Protein AF-X1JLS0-F1 (afdb_monomer_lite)

Foldseek 3Di:
DPPVVVVVVVVVVVVVVVVVVVVVVVVVVPPDDPPPPPPPPPDDPDPDPDPDPPDDDDDDPVVVVVVVVVLVVVLVVLVVQADPPQRAGAPDADPVVRDTDQKGFLQSLLVSLLSLLVVCVVPVPCVNVVSLVSSVVSNLVQADCPPVDLRHLFGQGMAGNVVRDGFQKGFLLSLLSLLSSLVSSCVVVVDCSSLVSLVRSLVSQLSQADPQLFGFGMWHDDPNDIDTHDDGDPVSLVSNLVSLVVNCVVPVDVSSVVSSVSSVVSVVVVVVVD

Organism: NCBI:txid412755

Structure (mmCIF, N/CA/C/O backbone):
data_AF-X1JLS0-F1
#
_entry.id   AF-X1JLS0-F1
#
loop_
_atom_site.group_PDB
_atom_site.id
_atom_site.type_symbol
_atom_site.label_atom_id
_atom_site.label_alt_id
_atom_site.label_comp_id
_atom_site.label_asym_id
_atom_site.label_entity_id
_atom_site.label_seq_id
_atom_site.pdbx_PDB_ins_code
_atom_site.Cartn_x
_atom_site.Cartn_y
_atom_site.Cartn_z
_atom_site.occupancy
_atom_site.B_iso_or_equiv
_atom_site.auth_seq_id
_atom_site.auth_comp_id
_atom_site.auth_asym_id
_atom_site.auth_atom_id
_atom_site.pdbx_PDB_model_num
ATOM 1 N N . MET A 1 1 ? 3.447 -39.532 52.640 1.00 50.69 1 MET A N 1
ATOM 2 C CA . MET A 1 1 ? 2.362 -38.525 52.596 1.00 50.69 1 MET A CA 1
ATOM 3 C C . MET A 1 1 ? 2.731 -37.293 51.747 1.00 50.69 1 MET A C 1
ATOM 5 O O . MET A 1 1 ? 1.836 -36.544 51.387 1.00 50.69 1 MET A O 1
ATOM 9 N N . ASP A 1 2 ? 3.995 -37.132 51.320 1.00 56.53 2 ASP A N 1
ATOM 10 C CA . ASP A 1 2 ? 4.503 -35.906 50.666 1.00 56.53 2 ASP A CA 1
ATOM 11 C C . ASP A 1 2 ? 4.310 -35.749 49.148 1.00 56.53 2 ASP A C 1
ATOM 13 O O . ASP A 1 2 ? 4.354 -34.632 48.635 1.00 56.53 2 ASP A O 1
ATOM 17 N N . ILE A 1 3 ? 4.086 -36.827 48.389 1.00 48.16 3 ILE A N 1
ATOM 18 C CA . ILE A 1 3 ? 4.036 -36.732 46.913 1.00 48.16 3 ILE A CA 1
ATOM 19 C C . ILE A 1 3 ? 2.707 -36.123 46.430 1.00 48.16 3 ILE A C 1
ATOM 21 O O . ILE A 1 3 ? 2.682 -35.358 45.467 1.00 48.16 3 ILE A O 1
ATOM 25 N N . LYS A 1 4 ? 1.597 -36.387 47.136 1.00 50.69 4 LYS A N 1
ATOM 26 C CA . LYS A 1 4 ? 0.284 -35.805 46.801 1.00 50.69 4 LYS A CA 1
ATOM 27 C C . LYS A 1 4 ? 0.220 -34.298 47.075 1.00 50.69 4 LYS A C 1
ATOM 29 O O . LYS A 1 4 ? -0.473 -33.588 46.355 1.00 50.69 4 LYS A O 1
ATOM 34 N N . ILE A 1 5 ? 0.977 -33.810 48.060 1.00 56.31 5 ILE A N 1
ATOM 35 C CA . ILE A 1 5 ? 1.004 -32.392 48.441 1.00 56.31 5 ILE A CA 1
ATOM 36 C C . ILE A 1 5 ? 1.822 -31.572 47.429 1.00 56.31 5 ILE A C 1
ATOM 38 O O . ILE A 1 5 ? 1.366 -30.517 46.998 1.00 56.31 5 ILE A O 1
ATOM 42 N N . LYS A 1 6 ? 2.970 -32.079 46.951 1.00 54.59 6 LYS A N 1
ATOM 43 C CA . LYS A 1 6 ? 3.767 -31.396 45.909 1.00 54.59 6 LYS A CA 1
ATOM 44 C C . LYS A 1 6 ? 3.011 -31.209 44.592 1.00 54.59 6 LYS A C 1
ATOM 46 O O . LYS A 1 6 ? 3.094 -30.140 43.993 1.00 54.59 6 LYS A O 1
ATOM 51 N N . ASN A 1 7 ? 2.235 -32.208 44.175 1.00 60.69 7 ASN A N 1
ATOM 52 C CA . ASN A 1 7 ? 1.416 -32.087 42.970 1.00 60.69 7 ASN A CA 1
ATOM 53 C C . ASN A 1 7 ? 0.277 -31.082 43.164 1.00 60.69 7 ASN A C 1
ATOM 55 O O . ASN A 1 7 ? -0.008 -30.318 42.250 1.00 60.69 7 ASN A O 1
ATOM 59 N N . LEU A 1 8 ? -0.321 -31.014 44.358 1.00 67.62 8 LEU A N 1
ATOM 60 C CA . LEU A 1 8 ? -1.354 -30.025 44.665 1.00 67.62 8 LEU A CA 1
ATOM 61 C C . LEU A 1 8 ? -0.823 -28.587 44.550 1.00 67.62 8 LEU A C 1
ATOM 63 O O . LEU A 1 8 ? -1.476 -27.754 43.930 1.00 67.62 8 LEU A O 1
ATOM 67 N N . TYR A 1 9 ? 0.385 -28.309 45.053 1.00 71.00 9 TYR A N 1
ATOM 68 C CA . TYR A 1 9 ? 1.022 -26.997 44.878 1.00 71.00 9 TYR A CA 1
ATOM 69 C C . TYR A 1 9 ? 1.333 -26.681 43.414 1.00 71.00 9 TYR A C 1
ATOM 71 O O . TYR A 1 9 ? 1.136 -25.546 42.992 1.00 71.00 9 TYR A O 1
ATOM 79 N N . LEU A 1 10 ? 1.761 -27.672 42.625 1.00 70.19 10 LEU A N 1
ATOM 80 C CA . LEU A 1 10 ? 2.006 -27.484 41.194 1.00 70.19 10 LEU A CA 1
ATOM 81 C C . LEU A 1 10 ? 0.710 -27.161 40.435 1.00 70.19 10 LEU A C 1
ATOM 83 O O . LEU A 1 10 ? 0.708 -26.250 39.613 1.00 70.19 10 LEU A O 1
ATOM 87 N N . TYR A 1 11 ? -0.396 -27.846 40.743 1.00 71.62 11 TYR A N 1
ATOM 88 C CA . TYR A 1 11 ? -1.702 -27.571 40.135 1.00 71.62 11 TYR A CA 1
ATOM 89 C C . TYR A 1 11 ? -2.277 -26.220 40.565 1.00 71.62 11 TYR A C 1
ATOM 91 O O . TYR A 1 11 ? -2.822 -25.508 39.727 1.00 71.62 11 TYR A O 1
ATOM 99 N N . ILE A 1 12 ? -2.111 -25.830 41.833 1.00 77.00 12 ILE A N 1
ATOM 100 C CA . ILE A 1 12 ? -2.507 -24.499 42.316 1.00 77.00 12 ILE A CA 1
ATOM 101 C C . ILE A 1 12 ? -1.674 -23.416 41.622 1.00 77.00 12 ILE A C 1
ATOM 103 O O . ILE A 1 12 ? -2.226 -22.415 41.176 1.00 77.00 12 ILE A O 1
ATOM 107 N N . PHE A 1 13 ? -0.365 -23.626 41.466 1.00 76.69 13 PHE A N 1
ATOM 108 C CA . PHE A 1 13 ? 0.509 -22.678 40.780 1.00 76.69 13 PHE A CA 1
ATOM 109 C C . PHE A 1 13 ? 0.164 -22.556 39.288 1.00 76.69 13 PHE A C 1
ATOM 111 O O . PHE A 1 13 ? 0.076 -21.444 38.777 1.00 76.69 13 PHE A O 1
ATOM 118 N N . LEU A 1 14 ? -0.114 -23.671 38.600 1.00 70.38 14 LEU A N 1
ATOM 119 C CA . LEU A 1 14 ? -0.560 -23.655 37.203 1.00 70.38 14 LEU A CA 1
ATOM 120 C C . LEU A 1 14 ? -1.926 -22.976 37.045 1.00 70.38 14 LEU A C 1
ATOM 122 O O . LEU A 1 14 ? -2.108 -22.189 36.122 1.00 70.38 14 LEU A O 1
ATOM 126 N N . ALA A 1 15 ? -2.870 -23.236 37.952 1.00 71.75 15 ALA A N 1
ATOM 127 C CA . ALA A 1 15 ? -4.188 -22.608 37.931 1.00 71.75 15 ALA A CA 1
ATOM 128 C C . ALA A 1 15 ? -4.094 -21.092 38.159 1.00 71.75 15 ALA A C 1
ATOM 130 O O . ALA A 1 15 ? -4.721 -20.326 37.432 1.00 71.75 15 ALA A O 1
ATOM 131 N N . LEU A 1 16 ? -3.259 -20.645 39.101 1.00 75.94 16 LEU A N 1
ATOM 132 C CA . LEU A 1 16 ? -2.999 -19.222 39.329 1.00 75.94 16 LEU A CA 1
ATOM 133 C C . LEU A 1 16 ? -2.292 -18.568 38.135 1.00 75.94 16 LEU A C 1
ATOM 135 O O . LEU A 1 16 ? -2.615 -17.434 37.794 1.00 75.94 16 LEU A O 1
ATOM 139 N N . PHE A 1 17 ? -1.386 -19.282 37.460 1.00 74.06 17 PHE A N 1
ATOM 140 C CA . PHE A 1 17 ? -0.718 -18.786 36.257 1.00 74.06 17 PHE A CA 1
ATOM 141 C C . PHE A 1 17 ? -1.689 -18.648 35.078 1.00 74.06 17 PHE A C 1
ATOM 143 O O . PHE A 1 17 ? -1.657 -17.645 34.374 1.00 74.06 17 PHE A O 1
ATOM 150 N N . VAL A 1 18 ? -2.605 -19.606 34.894 1.00 70.06 18 VAL A N 1
ATOM 151 C CA . VAL A 1 18 ? -3.659 -19.538 33.868 1.00 70.06 18 VAL A CA 1
ATOM 152 C C . VAL A 1 18 ? -4.656 -18.421 34.177 1.00 70.06 18 VAL A C 1
ATOM 154 O O . VAL A 1 18 ? -5.024 -17.682 33.272 1.00 70.06 18 VAL A O 1
ATOM 157 N N . ILE A 1 19 ? -5.042 -18.227 35.441 1.00 73.12 19 ILE A N 1
ATOM 158 C CA . ILE A 1 19 ? -5.913 -17.115 35.851 1.00 73.12 19 ILE A CA 1
ATOM 159 C C . ILE A 1 19 ? -5.212 -15.772 35.626 1.00 73.12 19 ILE A C 1
ATOM 161 O O . ILE A 1 19 ? -5.820 -14.873 35.058 1.00 73.12 19 ILE A O 1
ATOM 165 N N . ALA A 1 20 ? -3.933 -15.636 35.988 1.00 68.38 20 ALA A N 1
ATOM 166 C CA . ALA A 1 20 ? -3.156 -14.426 35.721 1.00 68.38 20 ALA A CA 1
ATOM 167 C C . ALA A 1 20 ? -2.998 -14.166 34.212 1.00 68.38 20 ALA A C 1
ATOM 169 O O . ALA A 1 20 ? -3.133 -13.030 33.770 1.00 68.38 20 ALA A O 1
ATOM 170 N N . PHE A 1 21 ? -2.783 -15.209 33.408 1.00 67.31 21 PHE A N 1
ATOM 171 C CA . PHE A 1 21 ? -2.673 -15.105 31.952 1.00 67.31 21 PHE A CA 1
ATOM 172 C C . PHE A 1 21 ? -4.011 -14.739 31.290 1.00 67.31 21 PHE A C 1
ATOM 174 O O . PHE A 1 21 ? -4.036 -13.916 30.379 1.00 67.31 21 PHE A O 1
ATOM 181 N N . LEU A 1 22 ? -5.132 -15.274 31.785 1.00 58.88 22 LEU A N 1
ATOM 182 C CA . LEU A 1 22 ? -6.481 -14.903 31.349 1.00 58.88 22 LEU A CA 1
ATOM 183 C C . LEU A 1 22 ? -6.876 -13.496 31.815 1.00 58.88 22 LEU A C 1
ATOM 185 O O . LEU A 1 22 ? -7.553 -12.794 31.073 1.00 58.88 22 LEU A O 1
ATOM 189 N N . PHE A 1 23 ? -6.414 -13.047 32.986 1.00 61.56 23 PHE A N 1
ATOM 190 C CA . PHE A 1 23 ? -6.554 -11.654 33.417 1.00 61.56 23 PHE A CA 1
ATOM 191 C C . PHE A 1 23 ? -5.715 -10.712 32.556 1.00 61.56 23 PHE A C 1
ATOM 193 O O . PHE A 1 23 ? -6.203 -9.648 32.214 1.00 61.56 23 PHE A O 1
ATOM 200 N N . ILE A 1 24 ? -4.499 -11.093 32.150 1.00 56.62 24 ILE A N 1
ATOM 201 C CA . ILE A 1 24 ? -3.667 -10.292 31.240 1.00 56.62 24 ILE A CA 1
ATOM 202 C C . ILE A 1 24 ? -4.288 -10.249 29.837 1.00 56.62 24 ILE A C 1
ATOM 204 O O . ILE A 1 24 ? -4.381 -9.173 29.265 1.00 56.62 24 ILE A O 1
ATOM 208 N N . LEU A 1 25 ? -4.782 -11.369 29.301 1.00 48.09 25 LEU A N 1
ATOM 209 C CA . LEU A 1 25 ? -5.498 -11.397 28.016 1.00 48.09 25 LEU A CA 1
ATOM 210 C C . LEU A 1 25 ? -6.822 -10.624 28.070 1.00 48.09 25 LEU A C 1
ATOM 212 O O . LEU A 1 25 ? -7.145 -9.894 27.138 1.00 48.09 25 LEU A O 1
ATOM 216 N N . GLY A 1 26 ? -7.563 -10.740 29.172 1.00 49.94 26 GLY A N 1
ATOM 217 C CA . GLY A 1 26 ? -8.772 -9.961 29.425 1.00 49.94 26 GLY A CA 1
ATOM 218 C C . GLY A 1 26 ? -8.475 -8.469 29.561 1.00 49.94 26 GLY A C 1
ATOM 219 O O . GLY A 1 26 ? -9.189 -7.666 28.980 1.00 49.94 26 GLY A O 1
ATOM 220 N N . TRP A 1 27 ? -7.392 -8.094 30.248 1.00 45.38 27 TRP A N 1
ATOM 221 C CA . TRP A 1 27 ? -6.958 -6.705 30.432 1.00 45.38 27 TRP A CA 1
ATOM 222 C C . TRP A 1 27 ? -6.413 -6.092 29.141 1.00 45.38 27 TRP A C 1
ATOM 224 O O . TRP A 1 27 ? -6.709 -4.938 28.858 1.00 45.38 27 TRP A O 1
ATOM 234 N N . VAL A 1 28 ? -5.670 -6.851 28.329 1.00 49.62 28 VAL A N 1
ATOM 235 C CA . VAL A 1 28 ? -5.181 -6.409 27.011 1.00 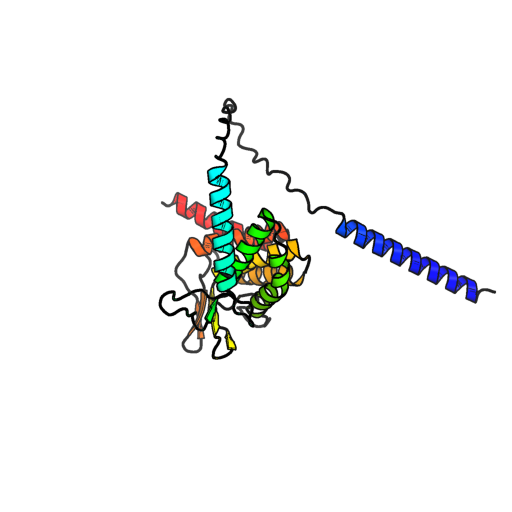49.62 28 VAL A CA 1
ATOM 236 C C . VAL A 1 28 ? -6.342 -6.233 26.025 1.00 49.62 28 VAL A C 1
ATOM 238 O O . VAL A 1 28 ? -6.325 -5.276 25.261 1.00 49.62 28 VAL A O 1
ATOM 241 N N . ASN A 1 29 ? -7.384 -7.069 26.099 1.00 48.56 29 ASN A N 1
ATOM 242 C CA . ASN A 1 29 ? -8.591 -6.924 25.273 1.00 48.56 29 ASN A CA 1
ATOM 243 C C . ASN A 1 29 ? -9.597 -5.874 25.794 1.00 48.56 29 ASN A C 1
ATOM 245 O O . ASN A 1 29 ? -10.485 -5.483 25.044 1.00 48.56 29 ASN A O 1
ATOM 249 N N . TYR A 1 30 ? -9.474 -5.412 27.047 1.00 42.66 30 TYR A N 1
ATOM 250 C CA . TYR A 1 30 ? -10.329 -4.371 27.649 1.00 42.66 30 TYR A CA 1
ATOM 251 C C . TYR A 1 30 ? -9.661 -3.001 27.781 1.00 42.66 30 TYR A C 1
ATOM 253 O O . TYR A 1 30 ? -10.293 -2.078 28.295 1.00 42.66 30 TYR A O 1
ATOM 261 N N . GLN A 1 31 ? -8.413 -2.829 27.338 1.00 36.78 31 GLN A N 1
ATOM 262 C CA . GLN A 1 31 ? -7.913 -1.482 27.085 1.00 36.78 31 GLN A CA 1
ATOM 263 C C . GLN A 1 31 ? -8.602 -0.992 25.807 1.00 36.78 31 GLN A C 1
ATOM 265 O O . GLN A 1 31 ? -8.253 -1.485 24.731 1.00 36.78 31 GLN A O 1
ATOM 270 N N . PRO A 1 32 ? -9.560 -0.044 25.862 1.00 40.47 32 PRO A N 1
ATOM 271 C CA . PRO A 1 32 ? -9.848 0.723 24.667 1.00 40.47 32 PRO A CA 1
ATOM 272 C C . PRO A 1 32 ? -8.505 1.276 24.192 1.00 40.47 32 PRO A C 1
ATOM 274 O O . PRO A 1 32 ? -7.739 1.837 24.983 1.00 40.47 32 PRO A O 1
ATOM 277 N N . TRP A 1 33 ? -8.197 1.059 22.914 1.00 44.53 33 TRP A N 1
ATOM 278 C CA . TRP A 1 33 ? -7.150 1.800 22.217 1.00 44.53 33 TRP A CA 1
ATOM 279 C C . TRP A 1 33 ? -7.220 3.255 22.686 1.00 44.53 33 TRP A C 1
ATOM 281 O O . TRP A 1 33 ? -8.351 3.734 22.813 1.00 44.53 33 TRP A O 1
ATOM 291 N N . PRO A 1 34 ? -6.099 3.938 23.001 1.00 36.62 34 PRO A N 1
ATOM 292 C CA . PRO A 1 34 ? -6.166 5.279 23.564 1.00 36.62 34 PRO A CA 1
ATOM 293 C C . PRO A 1 34 ? -7.127 6.096 22.713 1.00 36.62 34 PRO A C 1
ATOM 295 O O . PRO A 1 34 ? -6.878 6.297 21.520 1.00 36.62 34 PRO A O 1
ATOM 298 N N . ALA A 1 35 ? -8.264 6.468 23.313 1.00 38.53 35 ALA A N 1
ATOM 299 C CA . ALA A 1 35 ? -9.173 7.417 22.711 1.00 38.53 35 ALA A CA 1
ATOM 300 C C . ALA A 1 35 ? -8.286 8.592 22.333 1.00 38.53 35 ALA A C 1
ATOM 302 O O . ALA A 1 35 ? -7.520 9.069 23.175 1.00 38.53 35 ALA A O 1
ATOM 303 N N . PHE A 1 36 ? -8.281 8.943 21.048 1.00 40.66 36 PHE A N 1
ATOM 304 C CA . PHE A 1 36 ? -7.488 10.051 20.554 1.00 40.66 36 PHE A CA 1
ATOM 305 C C . PHE A 1 36 ? -7.775 11.236 21.471 1.00 40.66 36 PHE A C 1
ATOM 307 O O . PHE A 1 36 ? -8.896 11.746 21.462 1.00 40.66 36 PHE A O 1
ATOM 314 N N . GLU A 1 37 ? -6.803 11.650 22.290 1.00 34.94 37 GLU A N 1
ATOM 315 C CA . GLU A 1 37 ? -6.914 12.980 22.860 1.00 34.94 37 GLU A CA 1
ATOM 316 C C . GLU A 1 37 ? -6.988 13.906 21.648 1.00 34.94 37 GLU A C 1
ATOM 318 O O . GLU A 1 37 ? -6.130 13.799 20.756 1.00 34.94 37 GLU A O 1
ATOM 323 N N . PRO A 1 38 ? -8.042 14.731 21.527 1.00 33.12 38 PRO A N 1
ATOM 324 C CA . PRO A 1 38 ? -8.092 15.700 20.456 1.00 33.12 38 PRO A CA 1
ATOM 325 C C . PRO A 1 38 ? -6.794 16.490 20.546 1.00 33.12 38 PRO A C 1
ATOM 327 O O . PRO A 1 38 ? -6.462 17.033 21.598 1.00 33.12 38 PRO A O 1
ATOM 330 N N . PHE A 1 39 ? -6.023 16.483 19.460 1.00 35.44 39 PHE A N 1
ATOM 331 C CA . PHE A 1 39 ? -4.824 17.292 19.359 1.00 35.44 39 PHE A CA 1
ATOM 332 C C . PHE A 1 39 ? -5.253 18.745 19.554 1.00 35.44 39 PHE A C 1
ATOM 334 O O . PHE A 1 39 ? -5.773 19.382 18.637 1.00 35.44 39 PHE A O 1
ATOM 341 N N . THR A 1 40 ? -5.067 19.266 20.762 1.00 32.50 40 THR A N 1
ATOM 342 C CA . THR A 1 40 ? -5.090 20.694 21.006 1.00 32.50 40 THR A CA 1
ATOM 343 C C . THR A 1 40 ? -3.796 21.206 20.407 1.00 32.50 40 THR A C 1
ATOM 345 O O . THR A 1 40 ? -2.729 21.188 21.018 1.00 32.50 40 THR A O 1
ATOM 348 N N . ALA A 1 41 ? -3.871 21.617 19.142 1.00 31.53 41 ALA A N 1
ATOM 349 C CA . ALA A 1 41 ? -2.868 22.512 18.611 1.00 31.53 41 ALA A CA 1
ATOM 350 C C . ALA A 1 41 ? -2.780 23.670 19.610 1.00 31.53 41 ALA A C 1
ATOM 352 O O . ALA A 1 41 ? -3.757 24.401 19.781 1.00 31.53 41 ALA A O 1
ATOM 353 N N . SER A 1 42 ? -1.647 23.828 20.298 1.00 35.31 42 SER A N 1
ATOM 354 C CA . SER A 1 42 ? -1.350 25.090 20.962 1.00 35.31 42 SER A CA 1
ATOM 355 C C . SER A 1 42 ? -1.099 26.094 19.842 1.00 35.31 42 SER A C 1
ATOM 357 O O . SER A 1 42 ? 0.038 26.341 19.434 1.00 35.31 42 SER A O 1
ATOM 359 N N . LEU A 1 43 ? -2.190 26.585 19.254 1.00 39.00 43 LEU A N 1
ATOM 360 C CA . LEU A 1 43 ? -2.169 27.778 18.442 1.00 39.00 43 LEU A CA 1
ATOM 361 C C . LEU A 1 43 ? -1.522 28.846 19.312 1.00 39.00 43 LEU A C 1
ATOM 363 O O . LEU A 1 43 ? -1.887 29.033 20.473 1.00 39.00 43 LEU A O 1
ATOM 367 N N . ILE A 1 44 ? -0.496 29.464 18.739 1.00 39.16 44 ILE A N 1
ATOM 368 C CA . ILE A 1 44 ? 0.126 30.689 19.216 1.00 39.16 44 ILE A CA 1
ATOM 369 C C . ILE A 1 44 ? -0.980 31.554 19.820 1.00 39.16 44 ILE A C 1
ATOM 371 O O . ILE A 1 44 ? -1.970 31.831 19.143 1.00 39.16 44 ILE A O 1
ATOM 375 N N . THR A 1 45 ? -0.837 31.920 21.094 1.00 40.62 45 THR A N 1
ATOM 376 C CA . THR A 1 45 ? -1.737 32.844 21.786 1.00 40.62 45 THR A CA 1
ATOM 377 C C . THR A 1 45 ? -1.613 34.208 21.115 1.00 40.62 45 THR A C 1
ATOM 379 O O . THR A 1 45 ? -0.836 35.061 21.538 1.00 40.62 45 THR A O 1
ATOM 382 N N . ALA A 1 46 ? -2.310 34.377 19.999 1.00 43.03 46 ALA A N 1
ATOM 383 C CA . ALA A 1 46 ? -2.661 35.675 19.481 1.00 43.03 46 ALA A CA 1
ATOM 384 C C . ALA A 1 46 ? -3.889 36.108 20.277 1.00 43.03 46 ALA A C 1
ATOM 386 O O . ALA A 1 46 ? -4.946 35.486 20.164 1.00 43.03 46 ALA A O 1
ATOM 387 N N . ASP A 1 47 ? -3.717 37.138 21.104 1.00 49.72 47 ASP A N 1
ATOM 388 C CA . ASP A 1 47 ? -4.815 37.909 21.677 1.00 49.72 47 ASP A CA 1
ATOM 389 C C . ASP A 1 47 ? -5.735 38.361 20.534 1.00 49.72 47 ASP A C 1
ATOM 391 O O . ASP A 1 47 ? -5.487 39.352 19.850 1.00 49.72 47 ASP A O 1
ATOM 395 N N . SER A 1 48 ? -6.774 37.581 20.272 1.00 52.38 48 SER A N 1
ATOM 396 C CA . SER A 1 48 ? -7.867 37.929 19.380 1.00 52.38 48 SER A CA 1
ATOM 397 C C . SER A 1 48 ? -9.101 37.210 19.896 1.00 52.38 48 SER A C 1
ATOM 399 O O . SER A 1 48 ? -9.038 36.032 20.255 1.00 52.38 48 SER A O 1
ATOM 401 N N . GLU A 1 49 ? -10.189 37.964 20.029 1.00 54.69 49 GLU A N 1
ATOM 402 C CA . GLU A 1 49 ? -11.507 37.472 20.417 1.00 54.69 49 GLU A CA 1
ATOM 403 C C . GLU A 1 49 ? -11.795 36.154 19.695 1.00 54.69 49 GLU A C 1
ATOM 405 O O . GLU A 1 49 ? -11.600 36.051 18.482 1.00 54.69 49 GLU A O 1
ATOM 410 N N . SER A 1 50 ? -12.204 35.126 20.445 1.00 51.22 50 SER A N 1
ATOM 411 C CA . SER A 1 50 ? -12.593 33.847 19.853 1.00 51.22 50 SER A CA 1
ATOM 412 C C . SER A 1 50 ? -13.681 34.126 18.815 1.00 51.22 50 SER A C 1
ATOM 414 O O . SER A 1 50 ? -14.731 34.641 19.204 1.00 51.22 50 SER A O 1
ATOM 416 N N . PRO A 1 51 ? -13.451 33.859 17.516 1.00 57.41 51 PRO A N 1
ATOM 417 C CA . PRO A 1 51 ? -14.463 34.132 16.511 1.00 57.41 51 PRO A CA 1
ATOM 418 C C . PRO A 1 51 ? -15.713 33.320 16.857 1.00 57.41 51 PRO A C 1
ATOM 420 O O . PRO A 1 51 ? -15.600 32.131 17.170 1.00 57.41 51 PRO A O 1
ATOM 423 N N . GLU A 1 52 ? -16.887 33.960 16.828 1.00 58.94 52 GLU A N 1
ATOM 424 C CA . GLU A 1 52 ? -18.169 33.255 16.885 1.00 58.94 52 GLU A CA 1
ATOM 425 C C . GLU A 1 52 ? -18.121 32.125 15.858 1.00 58.94 52 GLU A C 1
ATOM 427 O O . GLU A 1 52 ? -17.937 32.366 14.663 1.00 58.94 52 GLU A O 1
ATOM 432 N N . ILE A 1 53 ? -18.217 30.881 16.332 1.00 62.84 53 ILE A N 1
ATOM 433 C CA . ILE A 1 53 ? -18.315 29.727 15.448 1.00 62.84 53 ILE A CA 1
ATOM 434 C C . ILE A 1 53 ? -19.679 29.867 14.768 1.00 62.84 53 ILE A C 1
ATOM 436 O O . ILE A 1 53 ? -20.688 29.795 15.473 1.00 62.84 53 ILE A O 1
ATOM 440 N N . PRO A 1 54 ? -19.742 30.113 13.447 1.00 66.50 54 PRO A N 1
ATOM 441 C CA . PRO A 1 54 ? -21.024 30.229 12.772 1.00 66.50 54 PRO A CA 1
ATOM 442 C C . PRO A 1 54 ? -21.813 28.937 12.990 1.00 66.50 54 PRO A C 1
ATOM 444 O O . PRO A 1 54 ? -21.234 27.848 12.934 1.00 66.50 54 PRO A O 1
ATOM 447 N N . GLU A 1 55 ? -23.118 29.059 13.257 1.00 69.50 55 GLU A N 1
ATOM 448 C CA . GLU A 1 55 ? -24.004 27.900 13.372 1.00 69.50 55 GLU A CA 1
ATOM 449 C C . GLU A 1 55 ? -23.788 26.987 12.161 1.00 69.50 55 GLU A C 1
ATOM 451 O O . GLU A 1 55 ? -23.871 27.424 11.009 1.00 69.50 55 GLU A O 1
ATOM 456 N N . THR A 1 56 ? -23.449 25.721 12.420 1.00 68.06 56 THR A N 1
ATOM 457 C CA . THR A 1 56 ? -23.267 24.734 11.356 1.00 68.06 56 THR A CA 1
ATOM 458 C C . THR A 1 56 ? -24.581 24.630 10.588 1.00 68.06 56 THR A C 1
ATOM 460 O O . THR A 1 56 ? -25.589 24.282 11.206 1.00 68.06 56 THR A O 1
ATOM 463 N N . PRO A 1 57 ? -24.609 24.922 9.277 1.00 70.19 57 PRO A N 1
ATOM 464 C CA . PRO A 1 57 ? -25.847 24.848 8.519 1.00 70.19 57 PRO A CA 1
ATOM 465 C C . PRO A 1 57 ? -26.408 23.424 8.589 1.00 70.19 57 PRO A C 1
ATOM 467 O O . PRO A 1 57 ? -25.679 22.456 8.354 1.00 70.19 57 PRO A O 1
ATOM 470 N N . GLU A 1 58 ? -27.697 23.292 8.918 1.00 73.88 58 GLU A N 1
ATOM 471 C CA . GLU A 1 58 ? -28.371 21.994 8.900 1.00 73.88 58 GLU A CA 1
ATOM 472 C C . GLU A 1 58 ? -28.336 21.420 7.480 1.00 73.88 58 GLU A C 1
ATOM 474 O O . GLU A 1 58 ? -28.781 22.043 6.513 1.00 73.88 58 GLU A O 1
ATOM 479 N N . VAL A 1 59 ? -27.785 20.213 7.351 1.00 74.00 59 VAL A N 1
ATOM 480 C CA . VAL A 1 59 ? -27.774 19.475 6.089 1.00 74.00 59 VAL A CA 1
ATOM 481 C C . VAL A 1 59 ? -29.188 18.937 5.840 1.00 74.00 59 VAL A C 1
ATOM 483 O O . VAL A 1 59 ? -29.673 18.166 6.675 1.00 74.00 59 VAL A O 1
ATOM 486 N N . PRO A 1 60 ? -29.849 19.290 4.718 1.00 80.94 60 PRO A N 1
ATOM 487 C CA . PRO A 1 60 ? -31.197 18.813 4.419 1.00 80.94 60 PRO A CA 1
ATOM 488 C C . PRO A 1 60 ? -31.276 17.284 4.419 1.00 80.94 60 PRO A C 1
ATOM 490 O O . PRO A 1 60 ? -30.378 16.623 3.902 1.00 80.94 60 PRO A O 1
ATOM 493 N N . GLU A 1 61 ? -32.368 16.713 4.930 1.00 79.50 61 GLU A N 1
ATOM 494 C CA . GLU A 1 61 ? -32.535 15.251 4.988 1.00 79.50 61 GLU A CA 1
ATOM 495 C C . GLU A 1 61 ? -32.452 14.601 3.596 1.00 79.50 61 GLU A C 1
ATOM 497 O O . GLU A 1 61 ? -31.773 13.598 3.411 1.00 79.50 61 GLU A O 1
ATOM 502 N N . THR A 1 62 ? -32.996 15.268 2.575 1.00 81.50 62 THR A N 1
ATOM 503 C CA . THR A 1 62 ? -32.899 14.844 1.168 1.00 81.50 62 THR A CA 1
ATOM 504 C C . THR A 1 62 ? -31.460 14.731 0.660 1.00 81.50 62 THR A C 1
ATOM 506 O O . THR A 1 62 ? -31.179 13.950 -0.247 1.00 81.50 62 THR A O 1
ATOM 509 N N . PHE A 1 63 ? -30.532 15.508 1.224 1.00 87.00 63 PHE A N 1
ATOM 510 C CA . PHE A 1 63 ? -29.115 15.402 0.899 1.00 87.00 63 PHE A CA 1
ATOM 511 C C . PHE A 1 63 ? -28.482 14.176 1.562 1.00 87.00 63 PHE A C 1
ATOM 513 O O . PHE A 1 63 ? -27.627 13.541 0.950 1.00 87.00 63 PHE A O 1
ATOM 520 N N . LYS A 1 64 ? -28.912 13.806 2.775 1.00 84.44 64 LYS A N 1
ATOM 521 C CA . LYS A 1 64 ? -28.435 12.592 3.454 1.00 84.44 64 LYS A CA 1
ATOM 522 C C . LYS A 1 64 ? -28.878 11.334 2.714 1.00 84.44 64 LYS A C 1
ATOM 524 O O . LYS A 1 64 ? -28.030 10.485 2.448 1.00 84.44 64 LYS A O 1
ATOM 529 N N . ASP A 1 65 ? -30.142 11.276 2.294 1.00 89.06 65 ASP A N 1
ATOM 530 C CA . ASP A 1 65 ? -30.675 10.169 1.487 1.00 89.06 65 ASP A CA 1
ATOM 531 C C . ASP A 1 65 ? -29.873 9.993 0.190 1.00 89.06 65 ASP A C 1
ATOM 533 O O . ASP A 1 65 ? -29.450 8.890 -0.156 1.00 89.06 65 ASP A O 1
ATOM 537 N N . LEU A 1 66 ? -29.589 11.102 -0.504 1.00 91.69 66 LEU A N 1
ATOM 538 C CA . LEU A 1 66 ? -28.784 11.083 -1.723 1.00 91.69 66 LEU A CA 1
ATOM 539 C C . LEU A 1 66 ? -27.353 10.593 -1.459 1.00 91.69 66 LEU A C 1
ATOM 541 O O . LEU A 1 66 ? -26.811 9.827 -2.254 1.00 91.69 66 LEU A O 1
ATOM 545 N N . VAL A 1 67 ? -26.725 11.035 -0.366 1.00 89.38 67 VAL A N 1
ATOM 546 C CA . VAL A 1 67 ? -25.377 10.587 0.016 1.00 89.38 67 VAL A CA 1
ATOM 547 C C . VAL A 1 67 ? -25.369 9.085 0.286 1.00 89.38 67 VAL A C 1
ATOM 549 O O . VAL A 1 67 ? -24.497 8.393 -0.239 1.00 89.38 67 VAL A O 1
ATOM 552 N N . GLN A 1 68 ? -26.350 8.573 1.029 1.00 90.38 68 GLN A N 1
ATOM 553 C CA . GLN A 1 68 ? -26.474 7.144 1.302 1.00 90.38 68 GLN A CA 1
ATOM 554 C C . GLN A 1 68 ? -26.673 6.344 0.007 1.00 90.38 68 GLN A C 1
ATOM 556 O O . GLN A 1 68 ? -25.955 5.375 -0.229 1.00 90.38 68 GLN A O 1
ATOM 561 N N . GLU A 1 69 ? -27.555 6.799 -0.887 1.00 93.69 69 GLU A N 1
ATOM 562 C CA . GLU A 1 69 ? -27.754 6.186 -2.205 1.00 93.69 69 GLU A CA 1
ATOM 563 C C . GLU A 1 69 ? -26.441 6.124 -3.008 1.00 93.69 69 GLU A C 1
ATOM 565 O O . GLU A 1 69 ? -26.146 5.119 -3.659 1.00 93.69 69 GLU A O 1
ATOM 570 N N . LYS A 1 70 ? -25.618 7.183 -2.959 1.00 94.62 70 LYS A N 1
ATOM 571 C CA . LYS A 1 70 ? -24.330 7.214 -3.671 1.00 94.62 70 LYS A CA 1
ATOM 572 C C . LYS A 1 70 ? -23.272 6.323 -3.035 1.00 94.62 70 LYS A C 1
ATOM 574 O O . LYS A 1 70 ? -22.460 5.763 -3.774 1.00 94.62 70 LYS A O 1
ATOM 579 N N . ILE A 1 71 ? -23.284 6.166 -1.714 1.00 93.62 71 ILE A N 1
ATOM 580 C CA . ILE A 1 71 ? -22.419 5.207 -1.021 1.00 93.62 71 ILE A CA 1
ATOM 581 C C . ILE A 1 71 ? -22.785 3.785 -1.445 1.00 93.62 71 ILE A C 1
ATOM 583 O O . ILE A 1 71 ? -21.890 3.046 -1.848 1.00 93.62 71 ILE A O 1
ATOM 587 N N . GLU A 1 72 ? -24.071 3.432 -1.463 1.00 94.94 72 GLU A N 1
ATOM 588 C CA . GLU A 1 72 ? -24.527 2.097 -1.872 1.00 94.94 72 GLU A CA 1
ATOM 589 C C . GLU A 1 72 ? -24.192 1.790 -3.338 1.00 94.94 72 GLU A C 1
ATOM 591 O O . GLU A 1 72 ? -23.551 0.782 -3.630 1.00 94.94 72 GLU A O 1
ATOM 596 N N . GLN A 1 73 ? -24.492 2.705 -4.268 1.00 95.81 73 GLN A N 1
ATOM 597 C CA . GLN A 1 73 ? -24.126 2.545 -5.687 1.00 95.81 73 GLN A CA 1
ATOM 598 C C . GLN A 1 73 ? -22.608 2.404 -5.883 1.00 95.81 73 GLN A C 1
ATOM 600 O O . GLN A 1 73 ? -22.138 1.618 -6.710 1.00 95.81 73 GLN A O 1
ATOM 605 N N . GLY A 1 74 ? -21.825 3.176 -5.124 1.00 95.75 74 GLY A N 1
ATOM 606 C CA . GLY A 1 74 ? -20.371 3.077 -5.123 1.00 95.75 74 GLY A CA 1
ATOM 607 C C . GLY A 1 74 ? -19.892 1.727 -4.593 1.00 95.75 74 GLY A C 1
ATOM 608 O O . GLY A 1 74 ? -19.043 1.097 -5.220 1.00 95.75 74 GLY A O 1
ATOM 609 N N . LYS A 1 75 ? -20.462 1.265 -3.477 1.00 95.75 75 LYS A N 1
ATOM 610 C CA . LYS A 1 75 ? -20.160 -0.019 -2.835 1.00 95.75 75 LYS A CA 1
ATOM 611 C C . LYS A 1 75 ? -20.434 -1.190 -3.783 1.00 95.75 75 LYS A C 1
ATOM 613 O O . LYS A 1 75 ? -19.541 -2.006 -4.005 1.00 95.75 75 LYS A O 1
ATOM 618 N N . GLU A 1 76 ? -21.600 -1.219 -4.429 1.00 95.94 76 GLU A N 1
ATOM 619 C CA . GLU A 1 76 ? -21.951 -2.221 -5.446 1.00 95.94 76 GLU A CA 1
ATOM 620 C C . GLU A 1 76 ? -20.949 -2.243 -6.608 1.00 95.94 76 GLU A C 1
ATOM 622 O O . GLU A 1 76 ? -20.471 -3.306 -7.018 1.00 95.94 76 GLU A O 1
ATOM 627 N N . PHE A 1 77 ? -20.583 -1.065 -7.124 1.00 96.44 77 PHE A N 1
ATOM 628 C CA . PHE A 1 77 ? -19.585 -0.968 -8.183 1.00 96.44 77 PHE A CA 1
ATOM 629 C C . PHE A 1 77 ? -18.224 -1.504 -7.728 1.00 96.44 77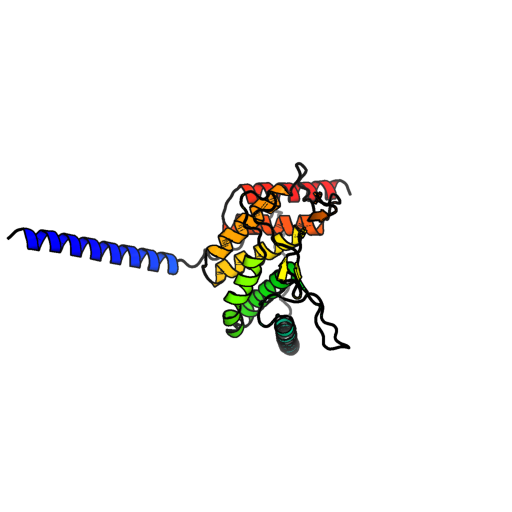 PHE A C 1
ATOM 631 O O . PHE A 1 77 ? -17.588 -2.249 -8.470 1.00 96.44 77 PHE A O 1
ATOM 638 N N . LEU A 1 78 ? -17.776 -1.168 -6.517 1.00 97.06 78 LEU A N 1
ATOM 639 C CA . LEU A 1 78 ? -16.498 -1.636 -5.985 1.00 97.06 78 LEU A CA 1
ATOM 640 C C . LEU A 1 78 ? -16.472 -3.154 -5.787 1.00 97.06 78 LEU A C 1
ATOM 642 O O . LEU A 1 78 ? -15.473 -3.773 -6.151 1.00 97.06 78 LEU A O 1
ATOM 646 N N . TYR A 1 79 ? -17.557 -3.765 -5.301 1.00 97.50 79 TYR A N 1
ATOM 647 C CA . TYR A 1 79 ? -17.651 -5.227 -5.201 1.00 97.50 79 TYR A CA 1
ATOM 648 C C . TYR A 1 79 ? -17.537 -5.891 -6.574 1.00 97.50 79 TYR A C 1
ATOM 650 O O . TYR A 1 79 ? -16.830 -6.884 -6.729 1.00 97.50 79 TYR A O 1
ATOM 658 N N . ARG A 1 80 ? -18.141 -5.297 -7.610 1.00 96.31 80 ARG A N 1
ATOM 659 C CA . ARG A 1 80 ? -18.015 -5.783 -8.992 1.00 96.31 80 ARG A CA 1
ATOM 660 C C . ARG A 1 80 ? -16.573 -5.743 -9.518 1.00 96.31 80 ARG A C 1
ATOM 662 O O . ARG A 1 80 ? -16.232 -6.490 -10.430 1.00 96.31 80 ARG A O 1
ATOM 669 N N . MET A 1 81 ? -15.728 -4.864 -8.978 1.00 97.81 81 MET A N 1
ATOM 670 C CA . MET A 1 81 ? -14.321 -4.748 -9.371 1.00 97.81 81 MET A CA 1
ATOM 671 C C . MET A 1 81 ? -13.424 -5.819 -8.729 1.00 97.81 81 MET A C 1
ATOM 673 O O . MET A 1 81 ? -12.243 -5.885 -9.080 1.00 97.81 81 MET A O 1
ATOM 677 N N . GLU A 1 82 ? -13.933 -6.630 -7.798 1.00 98.25 82 GLU A N 1
ATOM 678 C CA . GLU A 1 82 ? -13.198 -7.742 -7.194 1.00 98.25 82 GLU A CA 1
ATOM 679 C C . GLU A 1 82 ? -13.100 -8.933 -8.164 1.00 98.25 82 GLU A C 1
ATOM 681 O O . GLU A 1 82 ? -14.072 -9.331 -8.806 1.00 98.25 82 GLU A O 1
ATOM 686 N N . HIS A 1 83 ? -11.923 -9.553 -8.257 1.00 98.19 83 HIS A N 1
ATOM 687 C CA . HIS A 1 83 ? -11.793 -10.851 -8.909 1.00 98.19 83 HIS A CA 1
ATOM 688 C C . HIS A 1 83 ? -12.281 -11.967 -7.969 1.00 98.19 83 HIS A C 1
ATOM 690 O O . HIS A 1 83 ? -11.714 -12.122 -6.888 1.00 98.19 83 HIS A O 1
ATOM 696 N N . PRO A 1 84 ? -13.202 -12.848 -8.398 1.00 94.81 84 PRO A N 1
ATOM 697 C CA . PRO A 1 84 ? -13.911 -13.797 -7.521 1.00 94.81 84 PRO A CA 1
ATOM 698 C C . PRO A 1 84 ? -13.063 -14.921 -6.894 1.00 94.81 84 PRO A C 1
ATOM 700 O O . PRO A 1 84 ? -13.585 -15.722 -6.132 1.00 94.81 84 PRO A O 1
ATOM 703 N N . GLU A 1 85 ? -11.774 -15.006 -7.220 1.00 95.56 85 GLU A N 1
ATOM 704 C CA . GLU A 1 85 ? -10.890 -16.103 -6.779 1.00 95.56 85 GLU A CA 1
ATOM 705 C C . GLU A 1 85 ? -9.600 -15.535 -6.195 1.00 95.56 85 GLU A C 1
ATOM 707 O O . GLU A 1 85 ? -9.137 -15.946 -5.139 1.00 95.56 85 GLU A O 1
ATOM 712 N N . GLU A 1 86 ? -9.013 -14.562 -6.893 1.00 97.69 86 GLU A N 1
ATOM 713 C CA . GLU A 1 86 ? -7.764 -13.929 -6.478 1.00 97.69 86 GLU A CA 1
ATOM 714 C C . GLU A 1 86 ? -7.989 -12.805 -5.450 1.00 97.69 86 GLU A C 1
ATOM 716 O O . GLU A 1 86 ? -7.021 -12.342 -4.854 1.00 97.69 86 GLU A O 1
ATOM 721 N N . HIS A 1 87 ? -9.231 -12.331 -5.259 1.00 98.06 87 HIS A N 1
ATOM 722 C CA . HIS A 1 87 ? -9.631 -11.292 -4.290 1.00 98.06 87 HIS A CA 1
ATOM 723 C C . HIS A 1 87 ? -8.919 -9.930 -4.425 1.00 98.06 87 HIS A C 1
ATOM 725 O O . HIS A 1 87 ? -9.054 -9.037 -3.587 1.00 98.06 87 HIS A O 1
ATOM 731 N N . GLY A 1 88 ? -8.141 -9.745 -5.493 1.00 98.19 88 GLY A N 1
ATOM 732 C CA . GLY A 1 88 ? -7.618 -8.452 -5.911 1.00 98.19 88 GLY A CA 1
ATOM 733 C C . GLY A 1 88 ? -8.589 -7.724 -6.831 1.00 98.19 88 GLY A C 1
ATOM 734 O O . GLY A 1 88 ? -9.491 -8.324 -7.409 1.00 98.19 88 GLY A O 1
ATOM 735 N N . PHE A 1 89 ? -8.362 -6.426 -7.013 1.00 98.62 89 PHE A N 1
ATOM 736 C CA . PHE A 1 89 ? -9.262 -5.559 -7.753 1.00 98.62 89 PHE A CA 1
ATOM 737 C C . PHE A 1 89 ? -8.681 -5.153 -9.106 1.00 98.62 89 PHE A C 1
ATOM 739 O O . PHE A 1 89 ? -7.480 -4.864 -9.245 1.00 98.62 89 PHE A O 1
ATOM 746 N N . TYR A 1 90 ? -9.558 -5.102 -10.104 1.00 98.31 90 TYR A N 1
ATOM 747 C CA . TYR A 1 90 ? -9.247 -4.546 -11.414 1.00 98.31 90 TYR A CA 1
ATOM 748 C C . TYR A 1 90 ? -9.066 -3.031 -11.318 1.00 98.31 90 TYR A C 1
ATOM 750 O O . TYR A 1 90 ? -9.702 -2.351 -10.514 1.00 98.31 90 TYR A O 1
ATOM 758 N N . LYS A 1 91 ? -8.218 -2.469 -12.179 1.00 95.81 91 LYS A N 1
ATOM 759 C CA . LYS A 1 91 ? -8.113 -1.015 -12.328 1.00 95.81 91 LYS A CA 1
ATOM 760 C C . LYS A 1 91 ? -9.073 -0.497 -13.398 1.00 95.81 91 LYS A C 1
ATOM 762 O O . LYS A 1 91 ? -9.500 0.654 -13.314 1.00 95.81 91 LYS A O 1
ATOM 767 N N . ARG A 1 92 ? -9.370 -1.298 -14.426 1.00 95.12 92 ARG A N 1
ATOM 768 C CA . ARG A 1 92 ? -10.211 -0.886 -15.556 1.00 95.12 92 ARG A CA 1
ATOM 769 C C . ARG A 1 92 ? -11.353 -1.861 -15.820 1.00 95.12 92 ARG A C 1
ATOM 771 O O . ARG A 1 92 ? -11.122 -3.052 -16.014 1.00 95.12 92 ARG A O 1
ATOM 778 N N . TYR A 1 93 ? -12.545 -1.288 -15.943 1.00 95.50 93 TYR A N 1
ATOM 779 C CA . TYR A 1 93 ? -13.756 -1.916 -16.456 1.00 95.50 93 TYR A CA 1
ATOM 780 C C . TYR A 1 93 ? -14.139 -1.260 -17.793 1.00 95.50 93 TYR A C 1
ATOM 782 O O . TYR A 1 93 ? -14.143 -0.032 -17.908 1.00 95.50 93 TYR A O 1
ATOM 790 N N . ASP A 1 94 ? -14.393 -2.073 -18.815 1.00 95.12 94 ASP A N 1
ATOM 791 C CA . ASP A 1 94 ? -14.914 -1.656 -20.115 1.00 95.12 94 ASP A CA 1
ATOM 792 C C . ASP A 1 94 ? -16.430 -1.858 -20.131 1.00 95.12 94 ASP A C 1
ATOM 794 O O . ASP A 1 94 ? -16.922 -2.981 -20.232 1.00 95.12 94 ASP A O 1
ATOM 798 N N . ALA A 1 95 ? -17.163 -0.748 -20.041 1.00 93.94 95 ALA A N 1
ATOM 799 C CA . ALA A 1 95 ? -18.616 -0.758 -19.964 1.00 93.94 95 ALA A CA 1
ATOM 800 C C . ALA A 1 95 ? -19.308 -1.142 -21.280 1.00 93.94 95 ALA A C 1
ATOM 802 O O . ALA A 1 95 ? -20.441 -1.608 -21.236 1.00 93.94 95 ALA A O 1
ATOM 803 N N . ILE A 1 96 ? -18.659 -0.949 -22.435 1.00 95.69 96 ILE A N 1
ATOM 804 C CA . ILE A 1 96 ? -19.257 -1.278 -23.740 1.00 95.69 96 ILE A CA 1
ATOM 805 C C . ILE A 1 96 ? -19.280 -2.791 -23.928 1.00 95.69 96 ILE A C 1
ATOM 807 O O . ILE A 1 96 ? -20.260 -3.340 -24.422 1.00 95.69 96 ILE A O 1
ATOM 811 N N . ASN A 1 97 ? -18.191 -3.450 -23.536 1.00 96.19 97 ASN A N 1
ATOM 812 C CA . ASN A 1 97 ? -18.017 -4.885 -23.736 1.00 96.19 97 ASN A CA 1
ATOM 813 C C . ASN A 1 97 ? -18.364 -5.720 -22.498 1.00 96.19 97 ASN A C 1
ATOM 815 O O . ASN A 1 97 ? -18.324 -6.941 -22.588 1.00 96.19 97 ASN A O 1
ATOM 819 N N . ASP A 1 98 ? -18.661 -5.079 -21.366 1.00 94.50 98 ASP A N 1
ATOM 820 C CA . ASP A 1 98 ? -18.827 -5.721 -20.058 1.00 94.50 98 ASP A CA 1
ATOM 821 C C . ASP A 1 98 ? -17.637 -6.630 -19.701 1.00 94.50 98 ASP A C 1
ATOM 823 O O . ASP A 1 98 ? -17.760 -7.831 -19.462 1.00 94.50 98 ASP A O 1
ATOM 827 N N . THR A 1 99 ? -16.429 -6.059 -19.744 1.00 95.69 99 THR A N 1
ATOM 828 C CA . THR A 1 99 ? -15.195 -6.817 -19.488 1.00 95.69 99 THR A CA 1
ATOM 829 C C . THR A 1 99 ? -14.228 -6.082 -18.579 1.00 95.69 99 THR A C 1
ATOM 831 O O . THR A 1 99 ? -14.175 -4.852 -18.528 1.00 95.69 99 THR A O 1
ATOM 834 N N . PHE A 1 100 ? -13.404 -6.859 -17.885 1.00 96.38 100 PHE A N 1
ATOM 835 C CA . PHE A 1 100 ? -12.297 -6.360 -17.083 1.00 96.38 100 PHE A CA 1
ATOM 836 C C . PHE A 1 100 ? -10.967 -6.570 -17.798 1.00 96.38 100 PHE A C 1
ATOM 838 O O . PHE A 1 100 ? -10.819 -7.418 -18.680 1.00 96.38 100 PHE A O 1
ATOM 845 N N . GLU A 1 101 ? -9.963 -5.782 -17.424 1.00 94.88 101 GLU A N 1
ATOM 846 C CA . GLU A 1 101 ? -8.606 -6.029 -17.901 1.00 94.88 101 GLU A CA 1
ATOM 847 C C . GLU A 1 101 ? -8.024 -7.340 -17.339 1.00 94.88 101 GLU A C 1
ATOM 849 O O . GLU A 1 101 ? -8.353 -7.770 -16.240 1.00 94.88 101 GLU A O 1
ATOM 854 N N . GLY A 1 102 ? -7.067 -7.948 -18.048 1.00 96.94 102 GLY A N 1
ATOM 855 C CA . GLY A 1 102 ? -6.403 -9.190 -17.616 1.00 96.94 102 GLY A CA 1
ATOM 856 C C . GLY A 1 102 ? -5.387 -9.029 -16.472 1.00 96.94 102 GLY A C 1
ATOM 857 O O . GLY A 1 102 ? -4.383 -9.748 -16.441 1.00 96.94 102 GLY A O 1
ATOM 858 N N . ARG A 1 103 ? -5.563 -8.032 -15.595 1.00 97.75 103 ARG A N 1
ATOM 859 C CA . ARG A 1 103 ? -4.636 -7.694 -14.506 1.00 97.75 103 ARG A CA 1
ATOM 860 C C . ARG A 1 103 ? -5.367 -7.184 -13.276 1.00 97.75 103 ARG A C 1
ATOM 862 O O . ARG A 1 103 ? -6.269 -6.361 -13.378 1.00 97.75 103 ARG A O 1
ATOM 869 N N . LEU A 1 104 ? -4.857 -7.578 -12.116 1.00 98.62 104 LEU A N 1
ATOM 870 C CA . LEU A 1 104 ? -5.211 -6.977 -10.833 1.00 98.62 104 LEU A CA 1
ATOM 871 C C . LEU A 1 104 ? -4.112 -6.003 -10.427 1.00 98.62 104 LEU A C 1
ATOM 873 O O . LEU A 1 104 ? -2.929 -6.235 -10.697 1.00 98.62 104 LEU A O 1
ATOM 877 N N . HIS A 1 105 ? -4.483 -4.902 -9.783 1.00 98.50 105 HIS A N 1
ATOM 878 C CA . HIS A 1 105 ? -3.540 -3.844 -9.444 1.00 98.50 105 HIS A CA 1
ATOM 879 C C . HIS A 1 105 ? -3.495 -3.602 -7.942 1.00 98.50 105 HIS A C 1
ATOM 881 O O . HIS A 1 105 ? -4.441 -3.082 -7.364 1.00 98.50 105 HIS A O 1
ATOM 887 N N . THR A 1 106 ? -2.343 -3.860 -7.323 1.00 98.81 106 THR A N 1
ATOM 888 C CA . THR A 1 106 ? -2.179 -3.794 -5.863 1.00 98.81 106 THR A CA 1
ATOM 889 C C . THR A 1 106 ? -2.556 -2.444 -5.269 1.00 98.81 106 THR A C 1
ATOM 891 O O . THR A 1 106 ? -3.144 -2.390 -4.199 1.00 98.81 106 THR A O 1
ATOM 894 N N . VAL A 1 107 ? -2.246 -1.344 -5.965 1.00 98.00 107 VAL A N 1
ATOM 895 C CA . VAL A 1 107 ? -2.593 0.003 -5.487 1.00 98.00 107 VAL A CA 1
ATOM 896 C C . VAL A 1 107 ? -4.102 0.253 -5.500 1.00 98.00 107 VAL A C 1
ATOM 898 O O . VAL A 1 107 ? -4.594 0.916 -4.596 1.00 98.00 107 VAL A O 1
ATOM 901 N N . TYR A 1 108 ? -4.818 -0.303 -6.483 1.00 98.25 108 TYR A N 1
ATOM 902 C CA . TYR A 1 108 ? -6.274 -0.197 -6.579 1.00 98.25 108 TYR A CA 1
ATOM 903 C C . TYR A 1 108 ? -6.936 -1.119 -5.567 1.00 98.25 108 TYR A C 1
ATOM 905 O O . TYR A 1 108 ? -7.824 -0.668 -4.855 1.00 98.25 108 TYR A O 1
ATOM 913 N N . SER A 1 109 ? -6.437 -2.350 -5.414 1.00 98.75 109 SER A N 1
ATOM 914 C CA . SER A 1 109 ? -6.877 -3.239 -4.340 1.00 98.75 109 SER A CA 1
ATOM 915 C C . SER A 1 109 ? -6.725 -2.568 -2.980 1.00 98.75 109 SER A C 1
ATOM 917 O O . SER A 1 109 ? -7.696 -2.471 -2.248 1.00 98.75 109 SER A O 1
ATOM 919 N N . ALA A 1 110 ? -5.546 -2.023 -2.666 1.00 98.75 110 ALA A N 1
ATOM 920 C CA . ALA A 1 110 ? -5.313 -1.329 -1.403 1.00 98.75 110 ALA A CA 1
ATOM 921 C C . ALA A 1 110 ? -6.296 -0.164 -1.207 1.00 98.75 110 ALA A C 1
ATOM 923 O O . ALA A 1 110 ? -6.971 -0.102 -0.187 1.00 98.75 110 ALA A O 1
ATOM 924 N N . SER A 1 111 ? -6.440 0.728 -2.194 1.00 98.00 111 SER A N 1
ATOM 925 C CA . SER A 1 111 ? -7.354 1.868 -2.060 1.00 98.00 111 SER A CA 1
ATOM 926 C C . SER A 1 111 ? -8.817 1.455 -1.925 1.00 98.00 111 SER A C 1
ATOM 928 O O . SER A 1 111 ? -9.524 2.057 -1.132 1.00 98.00 111 SER A O 1
ATOM 930 N N . ILE A 1 112 ? -9.265 0.442 -2.671 1.00 98.62 112 ILE A N 1
ATOM 931 C CA . ILE A 1 112 ? -10.657 -0.018 -2.640 1.00 98.62 112 ILE A CA 1
ATOM 932 C C . ILE A 1 112 ? -10.955 -0.706 -1.309 1.00 98.62 112 ILE A C 1
ATOM 934 O O . ILE A 1 112 ? -11.951 -0.375 -0.676 1.00 98.62 112 ILE A O 1
ATOM 938 N N . ILE A 1 113 ? -10.057 -1.574 -0.833 1.00 98.69 113 ILE A N 1
ATOM 939 C CA . ILE A 1 113 ? -10.163 -2.174 0.502 1.00 98.69 113 ILE A CA 1
ATOM 940 C C . ILE A 1 113 ? -10.218 -1.064 1.552 1.00 98.69 113 ILE A C 1
ATOM 942 O O . ILE A 1 113 ? -11.126 -1.049 2.368 1.00 98.69 113 ILE A O 1
ATOM 946 N N . TYR A 1 114 ? -9.302 -0.093 1.505 1.00 98.38 114 TYR A N 1
ATOM 947 C CA . TYR A 1 114 ? -9.307 1.043 2.428 1.00 98.38 114 TYR A CA 1
ATOM 948 C C . TYR A 1 114 ? -10.640 1.805 2.389 1.00 98.38 114 TYR A C 1
ATOM 950 O O . TYR A 1 114 ? -11.168 2.130 3.446 1.00 98.38 114 TYR A O 1
ATOM 958 N N . THR A 1 115 ? -11.220 2.030 1.206 1.00 98.06 115 THR A N 1
ATOM 959 C CA . THR A 1 115 ? -12.557 2.624 1.054 1.00 98.06 115 THR A CA 1
ATOM 960 C C . THR A 1 115 ? -13.646 1.770 1.699 1.00 98.06 115 THR A C 1
ATOM 962 O O . THR A 1 115 ? -14.438 2.321 2.455 1.00 98.06 115 THR A O 1
ATOM 965 N N . PHE A 1 116 ? -13.666 0.451 1.484 1.00 98.44 116 PHE A N 1
ATOM 966 C CA . PHE A 1 116 ? -14.606 -0.437 2.174 1.00 98.44 116 PHE A CA 1
ATOM 967 C C . PHE A 1 116 ? -14.471 -0.344 3.695 1.00 98.44 116 PHE A C 1
ATOM 969 O O . PHE A 1 116 ? -15.480 -0.304 4.382 1.00 98.44 116 PHE A O 1
ATOM 976 N N . LEU A 1 117 ? -13.255 -0.227 4.237 1.00 97.56 117 LEU A N 1
ATOM 977 C CA . LEU A 1 117 ? -13.072 -0.076 5.685 1.00 97.56 117 LEU A CA 1
ATOM 978 C C . LEU A 1 117 ? -13.664 1.241 6.222 1.00 97.56 117 LEU A C 1
ATOM 980 O O . LEU A 1 117 ? -14.172 1.250 7.336 1.00 97.56 117 LEU A O 1
ATOM 984 N N . TYR A 1 118 ? -13.655 2.326 5.438 1.00 95.75 118 TYR A N 1
ATOM 985 C CA . TYR A 1 118 ? -14.369 3.563 5.801 1.00 95.75 118 TYR A CA 1
ATOM 986 C C . TYR A 1 118 ? -15.882 3.442 5.666 1.00 95.75 118 TYR A C 1
ATOM 988 O O . TYR A 1 118 ? -16.604 4.051 6.449 1.00 95.75 118 TYR A O 1
ATOM 996 N N . ILE A 1 119 ? -16.362 2.702 4.664 1.00 95.19 119 ILE A N 1
ATOM 997 C CA . ILE A 1 119 ? -17.795 2.438 4.527 1.00 95.19 119 ILE A CA 1
ATOM 998 C C . ILE A 1 119 ? -18.266 1.625 5.733 1.00 95.19 119 ILE A C 1
ATOM 1000 O O . ILE A 1 119 ? -19.207 2.044 6.388 1.00 95.19 119 ILE A O 1
ATOM 1004 N N . TYR A 1 120 ? -17.524 0.583 6.118 1.00 95.94 120 TYR A N 1
ATOM 1005 C CA . TYR A 1 120 ? -17.784 -0.180 7.335 1.00 95.94 120 TYR A CA 1
ATOM 1006 C C . TYR A 1 120 ? -17.818 0.709 8.586 1.00 95.94 120 TYR A C 1
ATOM 1008 O O . TYR A 1 120 ? -18.731 0.587 9.394 1.00 95.94 120 TYR A O 1
ATOM 1016 N N . ASP A 1 121 ? -16.874 1.645 8.748 1.00 93.94 121 ASP A N 1
ATOM 1017 C CA . ASP A 1 121 ? -16.917 2.599 9.868 1.00 93.94 121 ASP A CA 1
ATOM 1018 C C . ASP A 1 121 ? -18.206 3.448 9.867 1.00 93.94 121 ASP A C 1
ATOM 1020 O O . ASP A 1 121 ? -18.685 3.836 10.932 1.00 93.94 121 ASP A O 1
ATOM 1024 N N . TYR A 1 122 ? -18.766 3.732 8.687 1.00 91.50 122 TYR A N 1
ATOM 1025 C CA . TYR A 1 122 ? -19.959 4.556 8.499 1.00 91.50 122 TYR A CA 1
ATOM 1026 C C . TYR A 1 122 ? -21.276 3.792 8.706 1.00 91.50 122 TYR A C 1
ATOM 1028 O O . TYR A 1 122 ? -22.139 4.283 9.432 1.00 91.50 122 TYR A O 1
ATOM 1036 N N . ASP A 1 123 ? -21.444 2.622 8.083 1.00 91.19 123 ASP A N 1
ATOM 1037 C CA . ASP A 1 123 ? -22.716 1.881 8.043 1.00 91.19 123 ASP A CA 1
ATOM 1038 C C . ASP A 1 123 ? -22.716 0.565 8.841 1.00 91.19 123 ASP A C 1
ATOM 1040 O O . ASP A 1 123 ? -23.783 -0.006 9.064 1.00 91.19 123 ASP A O 1
ATOM 1044 N N . GLN A 1 124 ? -21.550 0.113 9.318 1.00 92.94 124 GLN A N 1
ATOM 1045 C CA . GLN A 1 124 ? -21.348 -1.176 9.991 1.00 92.94 124 GLN A CA 1
ATOM 1046 C C . GLN A 1 124 ? -21.792 -2.388 9.148 1.00 92.94 124 GLN A C 1
ATOM 1048 O O . GLN A 1 124 ? -22.254 -3.390 9.694 1.00 92.94 124 GLN A O 1
ATOM 1053 N N . ASP A 1 125 ? -21.644 -2.324 7.822 1.00 92.88 125 ASP A N 1
ATOM 1054 C CA . ASP A 1 125 ? -21.984 -3.423 6.914 1.00 92.88 125 ASP A CA 1
ATOM 1055 C C . ASP A 1 125 ? -21.109 -4.669 7.163 1.00 92.88 125 ASP A C 1
ATOM 1057 O O . ASP A 1 125 ? -19.954 -4.761 6.734 1.00 92.88 125 ASP A O 1
ATOM 1061 N N . GLU A 1 126 ? -21.675 -5.661 7.857 1.00 94.88 126 GLU A N 1
ATOM 1062 C CA . GLU A 1 126 ? -20.998 -6.915 8.202 1.00 94.88 126 GLU A CA 1
ATOM 1063 C C . GLU A 1 126 ? -20.596 -7.754 6.978 1.00 94.88 126 GLU A C 1
ATOM 1065 O O . GLU A 1 126 ? -19.716 -8.612 7.102 1.00 94.88 126 GLU A O 1
ATOM 1070 N N . GLU A 1 127 ? -21.176 -7.525 5.790 1.00 95.38 127 GLU A N 1
ATOM 1071 C CA . GLU A 1 127 ? -20.723 -8.207 4.573 1.00 95.38 127 GLU A CA 1
ATOM 1072 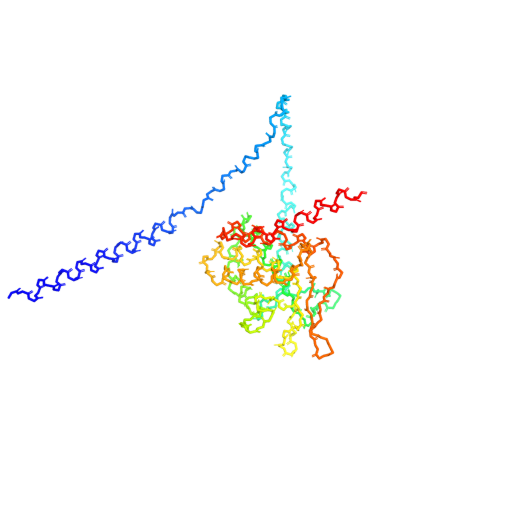C C . GLU A 1 127 ? -19.255 -7.875 4.288 1.00 95.38 127 GLU A C 1
ATOM 1074 O O . GLU A 1 127 ? -18.476 -8.778 3.988 1.00 95.38 127 GLU A O 1
ATOM 1079 N N . ILE A 1 128 ? -18.826 -6.626 4.513 1.00 97.19 128 ILE A N 1
ATOM 1080 C CA . ILE A 1 128 ? -17.433 -6.189 4.317 1.00 97.19 128 ILE A CA 1
ATOM 1081 C C . ILE A 1 128 ? -16.467 -7.047 5.147 1.00 97.19 128 ILE A C 1
ATOM 1083 O O . ILE A 1 128 ? -15.392 -7.431 4.672 1.00 97.19 128 ILE A O 1
ATOM 1087 N N . LEU A 1 129 ? -16.860 -7.411 6.373 1.00 96.50 129 LEU A N 1
ATOM 1088 C CA . LEU A 1 129 ? -16.035 -8.220 7.272 1.00 96.50 129 LEU A CA 1
ATOM 1089 C C . LEU A 1 129 ? -15.740 -9.615 6.705 1.00 96.50 129 LEU A C 1
ATOM 1091 O O . LEU A 1 129 ? -14.659 -10.163 6.941 1.00 96.50 129 LEU A O 1
ATOM 1095 N N . LYS A 1 130 ? -16.663 -10.176 5.916 1.00 96.88 130 LYS A N 1
ATOM 1096 C CA . LYS A 1 130 ? -16.518 -11.512 5.318 1.00 96.88 130 LYS A CA 1
ATOM 1097 C C . LYS A 1 130 ? -15.428 -11.556 4.248 1.00 96.88 130 LYS A C 1
ATOM 1099 O O . LYS A 1 130 ? -14.828 -12.609 4.040 1.00 96.88 130 LYS A O 1
ATOM 1104 N N . HIS A 1 131 ? -15.122 -10.425 3.613 1.00 97.81 131 HIS A N 1
ATOM 1105 C CA . HIS A 1 131 ? -14.123 -10.349 2.547 1.00 97.81 131 HIS A CA 1
ATOM 1106 C C . HIS A 1 131 ? -12.699 -10.058 3.052 1.00 97.81 131 HIS A C 1
ATOM 1108 O O . HIS A 1 131 ? -11.723 -10.313 2.339 1.00 97.81 131 HIS A O 1
ATOM 1114 N N . LEU A 1 132 ? -12.539 -9.572 4.292 1.00 97.38 132 LEU A N 1
ATOM 1115 C CA . LEU A 1 132 ? -11.253 -9.062 4.794 1.00 97.38 132 LEU A CA 1
ATOM 1116 C C . LEU A 1 132 ? -10.103 -10.066 4.708 1.00 97.38 132 LEU A C 1
ATOM 1118 O O . LEU A 1 132 ? -8.967 -9.665 4.449 1.00 97.38 132 LEU A O 1
ATOM 1122 N N . SER A 1 133 ? -10.372 -11.359 4.921 1.00 97.44 133 SER A N 1
ATOM 1123 C CA . SER A 1 133 ? -9.325 -12.380 4.812 1.00 97.44 133 SER A CA 1
ATOM 1124 C C . SER A 1 133 ? -8.799 -12.478 3.383 1.00 97.44 133 SER A C 1
ATOM 1126 O O . SER A 1 133 ? -7.591 -12.384 3.189 1.00 97.44 133 SER A O 1
ATOM 1128 N N . GLY A 1 134 ? -9.681 -12.602 2.385 1.00 98.44 134 GLY A N 1
ATOM 1129 C CA . GLY A 1 134 ? -9.285 -12.727 0.978 1.00 98.44 134 GLY A CA 1
ATOM 1130 C C . GLY A 1 134 ? -8.556 -11.482 0.479 1.00 98.44 134 GLY A C 1
ATOM 1131 O O . GLY A 1 134 ? -7.472 -11.569 -0.098 1.00 98.44 134 GLY A O 1
ATOM 1132 N N . TRP A 1 135 ? -9.090 -10.306 0.798 1.00 98.69 135 TRP A N 1
ATOM 1133 C CA . TRP A 1 135 ? -8.476 -9.019 0.475 1.00 98.69 135 TRP A CA 1
ATOM 1134 C C . TRP A 1 135 ? -7.095 -8.837 1.116 1.00 98.69 135 TRP A C 1
ATOM 1136 O O . TRP A 1 135 ? -6.131 -8.425 0.458 1.00 98.69 135 TRP A O 1
ATOM 1146 N N . GLY A 1 136 ? -6.979 -9.165 2.406 1.00 98.56 136 GLY A N 1
ATOM 1147 C CA . GLY A 1 136 ? -5.719 -9.126 3.136 1.00 98.56 136 GLY A CA 1
ATOM 1148 C C . GLY A 1 136 ? -4.698 -10.107 2.564 1.00 98.56 136 GLY A C 1
ATOM 1149 O O . GLY A 1 136 ? -3.537 -9.743 2.367 1.00 98.56 136 GLY A O 1
ATOM 1150 N N . ASP A 1 137 ? -5.123 -11.326 2.239 1.00 98.75 137 ASP A N 1
ATOM 1151 C CA . ASP A 1 137 ? -4.261 -12.357 1.671 1.00 98.75 137 ASP A CA 1
ATOM 1152 C C . ASP A 1 137 ? -3.775 -11.975 0.264 1.00 98.75 137 ASP A C 1
ATOM 1154 O O . ASP A 1 137 ? -2.579 -12.121 -0.014 1.00 98.75 137 ASP A O 1
ATOM 1158 N N . PHE A 1 138 ? -4.625 -11.371 -0.580 1.00 98.81 138 PHE A N 1
ATOM 1159 C CA . PHE A 1 138 ? -4.200 -10.798 -1.861 1.00 98.81 138 PHE A CA 1
ATOM 1160 C C . PHE A 1 138 ? -3.097 -9.755 -1.660 1.00 98.81 138 PHE A C 1
ATOM 1162 O O . PHE A 1 138 ? -2.017 -9.888 -2.245 1.00 98.81 138 PHE A O 1
ATOM 1169 N N . LEU A 1 139 ? -3.315 -8.745 -0.806 1.00 98.69 139 LEU A N 1
ATOM 1170 C CA . LEU A 1 139 ? -2.315 -7.703 -0.551 1.00 98.69 139 LEU A CA 1
ATOM 1171 C C . LEU A 1 139 ? -0.997 -8.307 -0.062 1.00 98.69 139 LEU A C 1
ATOM 1173 O O . LEU A 1 139 ? 0.055 -8.042 -0.647 1.00 98.69 139 LEU A O 1
ATOM 1177 N N . LEU A 1 140 ? -1.046 -9.162 0.961 1.00 98.88 140 LEU A N 1
ATOM 1178 C CA . LEU A 1 140 ? 0.134 -9.821 1.526 1.00 98.88 140 LEU A CA 1
ATOM 1179 C C . LEU A 1 140 ? 0.851 -10.717 0.510 1.00 98.88 140 LEU A C 1
ATOM 1181 O O . LEU A 1 140 ? 2.071 -10.898 0.603 1.00 98.88 140 LEU A O 1
ATOM 1185 N N . SER A 1 141 ? 0.127 -11.287 -0.456 1.00 98.75 141 SER A N 1
ATOM 1186 C CA . SER A 1 141 ? 0.727 -12.051 -1.547 1.00 98.75 141 SER A CA 1
ATOM 1187 C C . SER A 1 141 ? 1.572 -11.154 -2.456 1.00 98.75 141 SER A C 1
ATOM 1189 O O . SER A 1 141 ? 2.617 -11.591 -2.937 1.00 98.75 141 SER A O 1
ATOM 1191 N N . MET A 1 142 ? 1.183 -9.894 -2.657 1.00 98.88 142 MET A N 1
ATOM 1192 C CA . MET A 1 142 ? 1.857 -8.961 -3.563 1.00 98.88 142 MET A CA 1
ATOM 1193 C C . MET A 1 142 ? 3.159 -8.378 -3.000 1.00 98.88 142 MET A C 1
ATOM 1195 O O . MET A 1 142 ? 3.898 -7.729 -3.744 1.00 98.88 142 MET A O 1
ATOM 1199 N N . GLN A 1 143 ? 3.466 -8.613 -1.721 1.00 98.88 143 GLN A N 1
ATOM 1200 C CA . GLN A 1 143 ? 4.694 -8.150 -1.076 1.00 98.88 143 GLN A CA 1
ATOM 1201 C C . GLN A 1 143 ? 5.901 -9.037 -1.423 1.00 98.88 143 GLN A C 1
ATOM 1203 O O . GLN A 1 143 ? 5.822 -10.265 -1.374 1.00 98.88 143 GLN A O 1
ATOM 1208 N N . ASP A 1 144 ? 7.047 -8.424 -1.725 1.00 98.75 144 ASP A N 1
ATOM 1209 C CA . ASP A 1 144 ? 8.329 -9.122 -1.839 1.00 98.75 144 ASP A CA 1
ATOM 1210 C C . ASP A 1 144 ? 8.819 -9.545 -0.443 1.00 98.75 144 ASP A C 1
ATOM 1212 O O . ASP A 1 144 ? 9.118 -8.706 0.411 1.00 98.75 144 ASP A O 1
ATOM 1216 N N . LYS A 1 145 ? 8.885 -10.861 -0.215 1.00 98.00 145 LYS A N 1
ATOM 1217 C CA . LYS A 1 145 ? 9.276 -11.480 1.062 1.00 98.00 145 LYS A CA 1
ATOM 1218 C C . LYS A 1 145 ? 10.719 -11.998 1.065 1.00 98.00 145 LYS A C 1
ATOM 1220 O O . LYS A 1 145 ? 11.158 -12.547 2.075 1.00 98.00 145 LYS A O 1
ATOM 1225 N N . ASP A 1 146 ? 11.469 -11.837 -0.027 1.00 97.81 146 ASP A N 1
ATOM 1226 C CA . ASP A 1 146 ? 12.873 -12.250 -0.076 1.00 97.81 146 ASP A CA 1
ATOM 1227 C C . ASP A 1 146 ? 13.746 -11.256 0.698 1.00 97.81 146 ASP A C 1
ATOM 1229 O O . ASP A 1 146 ? 14.006 -10.148 0.235 1.00 97.81 146 ASP A O 1
ATOM 1233 N N . LYS A 1 147 ? 14.242 -11.659 1.874 1.00 95.88 147 LYS A N 1
ATOM 1234 C CA . LYS A 1 147 ? 15.099 -10.824 2.737 1.00 95.88 147 LYS A CA 1
ATOM 1235 C C . LYS A 1 147 ? 16.412 -10.397 2.072 1.00 95.88 147 LYS A C 1
ATOM 1237 O O . LYS A 1 147 ? 17.012 -9.415 2.500 1.00 95.88 147 LYS A O 1
ATOM 1242 N N . ASN A 1 148 ? 16.856 -11.099 1.029 1.00 97.00 148 ASN A N 1
ATOM 1243 C CA . ASN A 1 148 ? 18.050 -10.734 0.263 1.00 97.00 148 ASN A CA 1
ATOM 1244 C C . ASN A 1 148 ? 17.736 -9.734 -0.861 1.00 97.00 148 ASN A C 1
ATOM 1246 O O . ASN A 1 148 ? 18.634 -9.190 -1.516 1.00 97.00 148 ASN A O 1
ATOM 1250 N N . SER A 1 149 ? 16.455 -9.457 -1.09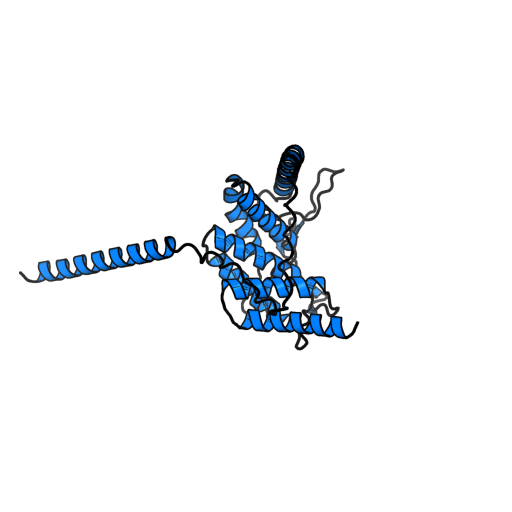6 1.00 97.25 149 SER A N 1
ATOM 1251 C CA . SER A 1 149 ? 16.011 -8.495 -2.082 1.00 97.25 149 SER A CA 1
ATOM 1252 C C . SER A 1 149 ? 16.169 -7.062 -1.551 1.00 97.25 149 SER A C 1
ATOM 1254 O O . SER A 1 149 ? 15.592 -6.686 -0.543 1.00 97.25 149 SER A O 1
ATOM 1256 N N . LYS A 1 150 ? 16.818 -6.168 -2.310 1.00 97.25 150 LYS A N 1
ATOM 1257 C CA . LYS A 1 150 ? 16.713 -4.700 -2.128 1.00 97.25 150 LYS A CA 1
ATOM 1258 C C . LYS A 1 150 ? 15.289 -4.139 -2.320 1.00 97.25 150 LYS A C 1
ATOM 1260 O O . LYS A 1 150 ? 15.115 -2.925 -2.298 1.00 97.25 150 LYS A O 1
ATOM 1265 N N . ARG A 1 151 ? 14.300 -4.986 -2.620 1.00 98.38 151 ARG A N 1
ATOM 1266 C CA . ARG A 1 151 ? 12.871 -4.649 -2.683 1.00 98.38 151 ARG A CA 1
ATOM 1267 C C . ARG A 1 151 ? 12.077 -5.392 -1.613 1.00 98.38 151 ARG A C 1
ATOM 1269 O O . ARG A 1 151 ? 10.860 -5.317 -1.645 1.00 98.38 151 ARG A O 1
ATOM 1276 N N . TYR A 1 152 ? 12.744 -6.068 -0.674 1.00 98.69 152 TYR A N 1
ATOM 1277 C CA . TYR A 1 152 ? 12.103 -6.682 0.483 1.00 98.69 152 TYR A CA 1
ATOM 1278 C C . TYR A 1 152 ? 11.135 -5.695 1.143 1.00 98.69 152 TYR A C 1
ATOM 1280 O O . TYR A 1 152 ? 11.520 -4.564 1.433 1.00 98.69 152 TYR A O 1
ATOM 1288 N N . GLY A 1 153 ? 9.883 -6.113 1.326 1.00 98.62 153 GLY A N 1
ATOM 1289 C CA . GLY A 1 153 ? 8.801 -5.290 1.865 1.00 98.62 153 GLY A CA 1
ATOM 1290 C C . GLY A 1 153 ? 8.015 -4.475 0.829 1.00 98.62 153 GLY A C 1
ATOM 1291 O O . GLY A 1 153 ? 6.910 -4.025 1.130 1.00 98.62 153 GLY A O 1
ATOM 1292 N N . ALA A 1 154 ? 8.517 -4.314 -0.397 1.00 98.81 154 ALA A N 1
ATOM 1293 C CA . ALA A 1 154 ? 7.825 -3.603 -1.468 1.00 98.81 154 ALA A CA 1
ATOM 1294 C C . ALA A 1 154 ? 6.688 -4.435 -2.071 1.00 98.81 154 ALA A C 1
ATOM 1296 O O . ALA A 1 154 ? 6.787 -5.656 -2.178 1.00 98.81 154 ALA A O 1
ATOM 1297 N N . PHE A 1 155 ? 5.647 -3.769 -2.568 1.00 98.88 155 PHE A N 1
ATOM 1298 C CA . PHE A 1 155 ? 4.530 -4.427 -3.251 1.00 98.88 155 PHE A CA 1
ATOM 1299 C C . PHE A 1 155 ? 4.660 -4.361 -4.773 1.00 98.88 155 PHE A C 1
ATOM 1301 O O . PHE A 1 155 ? 4.831 -3.275 -5.344 1.00 98.88 155 PHE A O 1
ATOM 1308 N N . SER A 1 156 ? 4.556 -5.515 -5.436 1.00 98.81 156 SER A N 1
ATOM 1309 C CA . SER A 1 156 ? 4.469 -5.596 -6.896 1.00 98.81 156 SER A CA 1
ATOM 1310 C C . SER A 1 156 ? 3.272 -4.790 -7.395 1.00 98.81 156 SER A C 1
ATOM 1312 O O . SER A 1 156 ? 2.198 -4.821 -6.801 1.00 98.81 156 SER A O 1
ATOM 1314 N N . TYR A 1 157 ? 3.450 -4.052 -8.489 1.00 98.56 157 TYR A N 1
ATOM 1315 C CA . TYR A 1 157 ? 2.451 -3.099 -8.977 1.00 98.56 157 TYR A CA 1
ATOM 1316 C C . TYR A 1 157 ? 1.188 -3.770 -9.533 1.00 98.56 157 TYR A C 1
ATOM 1318 O O . TYR A 1 157 ? 0.089 -3.235 -9.373 1.00 98.56 157 TYR A O 1
ATOM 1326 N N . SER A 1 158 ? 1.344 -4.918 -10.195 1.00 98.44 158 SER A N 1
ATOM 1327 C CA . SER A 1 158 ? 0.236 -5.669 -10.784 1.00 98.44 158 SER A CA 1
ATOM 1328 C C . SER A 1 158 ? 0.468 -7.179 -10.748 1.00 98.44 158 SER A C 1
ATOM 1330 O O . SER A 1 158 ? 1.608 -7.641 -10.644 1.00 98.44 158 SER A O 1
ATOM 1332 N N . TYR A 1 159 ? -0.630 -7.927 -10.817 1.00 98.69 159 TYR A N 1
ATOM 1333 C CA . TYR A 1 159 ? -0.695 -9.379 -10.960 1.00 98.69 159 TYR A CA 1
ATOM 1334 C C . TYR A 1 159 ? -1.342 -9.708 -12.307 1.00 98.69 159 TYR A C 1
ATOM 1336 O O . TYR A 1 159 ? -2.419 -9.196 -12.620 1.00 98.69 159 TYR A O 1
ATOM 1344 N N . PHE A 1 160 ? -0.668 -10.511 -13.127 1.00 98.44 160 PHE A N 1
ATOM 1345 C CA . PHE A 1 160 ? -1.147 -10.912 -14.447 1.00 98.44 160 PHE A CA 1
ATOM 1346 C C . PHE A 1 160 ? -1.970 -12.192 -14.331 1.00 98.44 160 PHE A C 1
ATOM 1348 O O . PHE A 1 160 ? -1.421 -13.239 -14.001 1.00 98.44 160 PHE A O 1
ATOM 1355 N N . LEU A 1 161 ? -3.259 -12.132 -14.670 1.00 97.94 161 LEU A N 1
ATOM 1356 C CA . LEU A 1 161 ? -4.167 -13.276 -14.517 1.00 97.94 161 LEU A CA 1
ATOM 1357 C C . LEU A 1 161 ? -3.785 -14.450 -15.428 1.00 97.94 161 LEU A C 1
ATOM 1359 O O . LEU A 1 161 ? -3.817 -15.602 -15.009 1.00 97.94 161 LEU A O 1
ATOM 1363 N N . ASN A 1 162 ? -3.338 -14.159 -16.653 1.00 97.00 162 ASN A N 1
ATOM 1364 C CA . ASN A 1 162 ? -3.006 -15.199 -17.631 1.00 97.00 162 ASN A CA 1
ATOM 1365 C C . ASN A 1 162 ? -1.775 -16.025 -17.234 1.00 97.00 162 ASN A C 1
ATOM 1367 O O . ASN A 1 162 ? -1.759 -17.234 -17.436 1.00 97.00 162 ASN A O 1
ATOM 1371 N N . SER A 1 163 ? -0.724 -15.380 -16.717 1.00 97.44 163 SER A N 1
ATOM 1372 C CA . SER A 1 163 ? 0.528 -16.060 -16.356 1.00 97.44 163 SER A CA 1
ATOM 1373 C C . SER A 1 163 ? 0.630 -16.396 -14.871 1.00 97.44 163 SER A C 1
ATOM 1375 O O . SER A 1 163 ? 1.534 -17.132 -14.485 1.00 97.44 163 SER A O 1
ATOM 1377 N N . LYS A 1 164 ? -0.263 -15.846 -14.039 1.00 97.00 164 LYS A N 1
ATOM 1378 C CA . LYS A 1 164 ? -0.184 -15.884 -12.571 1.00 97.00 164 LYS A CA 1
ATOM 1379 C C . LYS A 1 164 ? 1.136 -15.328 -12.026 1.00 97.00 164 LYS A C 1
ATOM 1381 O O . LYS A 1 164 ? 1.608 -15.701 -10.953 1.00 97.00 164 LYS A O 1
ATOM 1386 N N . GLU A 1 165 ? 1.749 -14.412 -12.775 1.00 97.94 165 GLU A N 1
ATOM 1387 C CA . GLU A 1 165 ? 2.990 -13.753 -12.385 1.00 97.94 165 GLU A CA 1
ATOM 1388 C C . GLU A 1 165 ? 2.737 -12.353 -11.831 1.00 97.94 165 GLU A C 1
ATOM 1390 O O . GLU A 1 165 ? 1.812 -11.640 -12.223 1.00 97.94 165 GLU A O 1
ATOM 1395 N N . LYS A 1 166 ? 3.633 -11.919 -10.946 1.00 98.44 166 LYS A N 1
ATOM 1396 C CA . LYS A 1 166 ? 3.659 -10.553 -10.425 1.00 98.44 166 LYS A CA 1
ATOM 1397 C C . LYS A 1 166 ? 4.575 -9.703 -11.287 1.00 98.44 166 LYS A C 1
ATOM 1399 O O . LYS A 1 166 ? 5.697 -10.099 -11.610 1.00 98.44 166 LYS A O 1
ATOM 1404 N N . GLU A 1 167 ? 4.130 -8.500 -11.622 1.00 98.12 167 GLU A N 1
ATOM 1405 C CA . GLU A 1 167 ? 4.966 -7.545 -12.332 1.00 98.12 167 GLU A CA 1
ATOM 1406 C C . GLU A 1 167 ? 6.218 -7.230 -11.509 1.00 98.12 167 GLU A C 1
ATOM 1408 O O . GLU A 1 167 ? 6.153 -6.878 -10.326 1.00 98.12 167 GLU A O 1
ATOM 1413 N N . LYS A 1 168 ? 7.380 -7.297 -12.167 1.00 98.00 168 LYS A N 1
ATOM 1414 C CA . LYS A 1 168 ? 8.677 -6.896 -11.608 1.00 98.00 168 LYS A CA 1
ATOM 1415 C C . LYS A 1 168 ? 8.810 -5.368 -11.591 1.00 98.00 168 LYS A C 1
ATOM 1417 O O . LYS A 1 168 ? 9.733 -4.792 -12.168 1.00 98.00 168 LYS A O 1
ATOM 1422 N N . LYS A 1 169 ? 7.853 -4.700 -10.953 1.00 98.56 169 LYS A N 1
ATOM 1423 C CA . LYS A 1 169 ? 7.748 -3.249 -10.813 1.00 98.56 169 LYS A CA 1
ATOM 1424 C C . LYS A 1 169 ? 7.194 -2.932 -9.435 1.00 98.56 169 LYS A C 1
ATOM 1426 O O . LYS A 1 169 ? 6.131 -3.419 -9.074 1.00 98.56 169 LYS A O 1
ATOM 1431 N N . TYR A 1 170 ? 7.887 -2.056 -8.725 1.00 98.81 170 TYR A N 1
ATOM 1432 C CA . TYR A 1 170 ? 7.537 -1.602 -7.388 1.00 98.81 170 TYR A CA 1
ATOM 1433 C C . TYR A 1 170 ? 7.452 -0.084 -7.406 1.00 98.81 170 TYR A C 1
ATOM 1435 O O . TYR A 1 170 ? 8.411 0.595 -7.783 1.00 98.81 170 TYR A O 1
ATOM 1443 N N . VAL A 1 171 ? 6.295 0.450 -7.037 1.00 98.75 171 VAL A N 1
ATOM 1444 C CA . VAL A 1 171 ? 6.023 1.891 -7.016 1.00 98.75 171 VAL A CA 1
ATOM 1445 C C . VAL A 1 171 ? 5.835 2.310 -5.567 1.00 98.75 171 VAL A C 1
ATOM 1447 O O . VAL A 1 171 ? 5.131 1.635 -4.815 1.00 98.75 171 VAL A O 1
ATOM 1450 N N . VAL A 1 172 ? 6.452 3.422 -5.165 1.00 98.75 172 VAL A N 1
ATOM 1451 C CA . VAL A 1 172 ? 6.380 3.875 -3.767 1.00 98.75 172 VAL A CA 1
ATOM 1452 C C . VAL A 1 172 ? 4.951 4.196 -3.344 1.00 98.75 172 VAL A C 1
ATOM 1454 O O . VAL A 1 172 ? 4.543 3.787 -2.265 1.00 98.75 172 VAL A O 1
ATOM 1457 N N . GLY A 1 173 ? 4.146 4.780 -4.239 1.00 98.31 173 GLY A N 1
ATOM 1458 C CA . GLY A 1 173 ? 2.720 5.019 -3.997 1.00 98.31 173 GLY A CA 1
ATOM 1459 C C . GLY A 1 173 ? 1.906 3.745 -3.746 1.00 98.31 173 GLY A C 1
ATOM 1460 O O . GLY A 1 173 ? 0.996 3.758 -2.925 1.00 98.31 173 GLY A O 1
ATOM 1461 N N . THR A 1 174 ? 2.262 2.621 -4.384 1.00 98.75 174 THR A N 1
ATOM 1462 C CA . THR A 1 174 ? 1.623 1.322 -4.110 1.00 98.75 174 THR A CA 1
ATOM 1463 C C . THR A 1 174 ? 1.910 0.876 -2.686 1.00 98.75 174 THR A C 1
ATOM 1465 O O . THR A 1 174 ? 0.986 0.542 -1.961 1.00 98.75 174 THR A O 1
ATOM 1468 N N . SER A 1 175 ? 3.174 0.925 -2.261 1.00 98.81 175 SER A N 1
ATOM 1469 C CA . SER A 1 175 ? 3.536 0.509 -0.900 1.00 98.81 175 SER A CA 1
ATOM 1470 C C . SER A 1 175 ? 2.987 1.475 0.154 1.00 98.81 175 SER A C 1
ATOM 1472 O O . SER A 1 175 ? 2.533 1.029 1.200 1.00 98.81 175 SER A O 1
ATOM 1474 N N . ALA A 1 176 ? 2.949 2.778 -0.140 1.00 98.75 176 ALA A N 1
ATOM 1475 C CA . ALA A 1 176 ? 2.351 3.791 0.724 1.00 98.75 176 ALA A CA 1
ATOM 1476 C C . ALA A 1 176 ? 0.851 3.545 0.966 1.00 98.75 176 ALA A C 1
ATOM 1478 O O . ALA A 1 176 ? 0.425 3.520 2.115 1.00 98.75 176 ALA A O 1
ATOM 1479 N N . LEU A 1 177 ? 0.054 3.301 -0.081 1.00 98.31 177 LEU A N 1
ATOM 1480 C CA . LEU A 1 177 ? -1.374 2.995 0.089 1.00 98.31 177 LEU A CA 1
ATOM 1481 C C . LEU A 1 177 ? -1.617 1.609 0.703 1.00 98.31 177 LEU A C 1
ATOM 1483 O O . LEU A 1 177 ? -2.527 1.456 1.521 1.00 98.31 177 LEU A O 1
ATOM 1487 N N . SER A 1 178 ? -0.772 0.618 0.400 1.00 98.88 178 SER A N 1
ATOM 1488 C CA . SER A 1 178 ? -0.810 -0.668 1.104 1.00 98.88 178 SER A CA 1
ATOM 1489 C C . SER A 1 178 ? -0.585 -0.487 2.605 1.00 98.88 178 SER A C 1
ATOM 1491 O O . SER A 1 178 ? -1.312 -1.087 3.383 1.00 98.88 178 SER A O 1
ATOM 1493 N N . ILE A 1 179 ? 0.345 0.376 3.038 1.00 98.94 179 ILE A N 1
ATOM 1494 C CA . ILE A 1 179 ? 0.560 0.676 4.466 1.00 98.94 179 ILE A CA 1
ATOM 1495 C C . ILE A 1 179 ? -0.722 1.193 5.126 1.00 98.94 179 ILE A C 1
ATOM 1497 O O . ILE A 1 179 ? -1.060 0.734 6.210 1.00 98.94 179 ILE A O 1
ATOM 1501 N N . PHE A 1 180 ? -1.453 2.112 4.488 1.00 98.62 180 PHE A N 1
ATOM 1502 C CA . PHE A 1 180 ? -2.687 2.667 5.063 1.00 98.62 180 PHE A CA 1
ATOM 1503 C C . PHE A 1 180 ? -3.714 1.558 5.294 1.00 98.62 180 PHE A C 1
ATOM 1505 O O . PHE A 1 180 ? -4.306 1.453 6.365 1.00 98.62 180 PHE A O 1
ATOM 1512 N N . THR A 1 181 ? -3.867 0.709 4.283 1.00 98.81 181 THR A N 1
ATOM 1513 C CA . THR A 1 181 ? -4.817 -0.402 4.281 1.00 98.81 181 THR A CA 1
ATOM 1514 C C . THR A 1 181 ? -4.443 -1.456 5.313 1.00 98.81 181 THR A C 1
ATOM 1516 O O . THR A 1 181 ? -5.283 -1.880 6.092 1.00 98.81 181 THR A O 1
ATOM 1519 N N . LEU A 1 182 ? -3.168 -1.841 5.369 1.00 98.94 182 LEU A N 1
ATOM 1520 C CA . LEU A 1 182 ? -2.657 -2.829 6.317 1.00 98.94 182 LEU A CA 1
ATOM 1521 C C . LEU A 1 182 ? -2.773 -2.348 7.766 1.00 98.94 182 LEU A C 1
ATOM 1523 O O . LEU A 1 182 ? -3.085 -3.149 8.638 1.00 98.94 182 LEU A O 1
ATOM 1527 N N . LEU A 1 183 ? -2.565 -1.055 8.031 1.00 98.88 183 LEU A N 1
ATOM 1528 C CA . LEU A 1 183 ? -2.795 -0.497 9.364 1.00 98.88 183 LEU A CA 1
ATOM 1529 C C . LEU A 1 183 ? -4.276 -0.573 9.756 1.00 98.88 183 LEU A C 1
ATOM 1531 O O . LEU A 1 183 ? -4.567 -1.016 10.860 1.00 98.88 183 LEU A O 1
ATOM 1535 N N . ARG A 1 184 ? -5.210 -0.251 8.851 1.00 98.25 184 ARG A N 1
ATOM 1536 C CA . ARG A 1 184 ? -6.650 -0.405 9.134 1.00 98.25 184 ARG A CA 1
ATOM 1537 C C . ARG A 1 184 ? -7.071 -1.865 9.298 1.00 98.25 184 ARG A C 1
ATOM 1539 O O . ARG A 1 184 ? -7.831 -2.174 10.207 1.00 98.25 184 ARG A O 1
ATOM 1546 N N . LEU A 1 185 ? -6.548 -2.774 8.474 1.00 98.62 185 LEU A N 1
ATOM 1547 C CA . LEU A 1 185 ? -6.779 -4.212 8.641 1.00 98.62 185 LEU A CA 1
ATOM 1548 C C . LEU A 1 185 ? -6.267 -4.694 10.003 1.00 98.62 185 LEU A C 1
ATOM 1550 O O . LEU A 1 185 ? -6.965 -5.432 10.686 1.00 98.62 185 LEU A O 1
ATOM 1554 N N . TYR A 1 186 ? -5.082 -4.248 10.428 1.00 98.62 186 TYR A N 1
ATOM 1555 C CA . TYR A 1 186 ? -4.565 -4.543 11.763 1.00 98.62 186 TYR A CA 1
ATOM 1556 C C . TYR A 1 186 ? -5.474 -4.000 12.872 1.00 98.62 186 TYR A C 1
ATOM 1558 O O . TYR A 1 186 ? -5.785 -4.740 13.798 1.00 98.62 186 TYR A O 1
ATOM 1566 N N . GLU A 1 187 ? -5.924 -2.750 12.768 1.00 97.12 187 GLU A N 1
ATOM 1567 C CA . GLU A 1 187 ? -6.810 -2.120 13.756 1.00 97.12 187 GLU A CA 1
ATOM 1568 C C . GLU A 1 187 ? -8.145 -2.865 13.904 1.00 97.12 187 GLU A C 1
ATOM 1570 O O . GLU A 1 187 ? -8.623 -3.035 15.021 1.00 97.12 187 GLU A O 1
ATOM 1575 N N . ILE A 1 188 ? -8.725 -3.344 12.800 1.00 95.81 188 ILE A N 1
ATOM 1576 C CA . ILE A 1 188 ? -10.020 -4.044 12.807 1.00 95.81 188 ILE A CA 1
ATOM 1577 C C . ILE A 1 188 ? -9.873 -5.503 13.242 1.00 95.81 188 ILE A C 1
ATOM 1579 O O . ILE A 1 188 ? -10.686 -6.005 14.012 1.00 95.81 188 ILE A O 1
ATOM 1583 N N . THR A 1 189 ? -8.858 -6.217 12.745 1.00 96.25 189 THR A N 1
ATOM 1584 C CA . THR A 1 189 ? -8.757 -7.668 12.964 1.00 96.25 189 THR A CA 1
ATOM 1585 C C . THR A 1 189 ? -7.815 -8.061 14.100 1.00 96.25 189 THR A C 1
ATOM 1587 O O . THR A 1 189 ? -7.750 -9.241 14.435 1.00 96.25 189 THR A O 1
ATOM 1590 N N . GLY A 1 190 ? -6.985 -7.142 14.601 1.00 97.06 190 GLY A N 1
ATOM 1591 C CA . GLY A 1 190 ? -5.940 -7.420 15.593 1.00 97.06 190 GLY A CA 1
ATOM 1592 C C . GLY A 1 190 ? -4.832 -8.369 15.113 1.00 97.06 190 GLY A C 1
ATOM 1593 O O . GLY A 1 190 ? -4.120 -8.947 15.928 1.00 97.06 190 GLY A O 1
ATOM 1594 N N . GLN A 1 191 ? -4.688 -8.596 13.799 1.00 98.19 191 GLN A N 1
ATOM 1595 C CA . GLN A 1 191 ? -3.746 -9.596 13.275 1.00 98.19 191 GLN A CA 1
ATOM 1596 C C . GLN A 1 191 ? -2.382 -8.971 12.962 1.00 98.19 191 GLN A C 1
ATOM 1598 O O . GL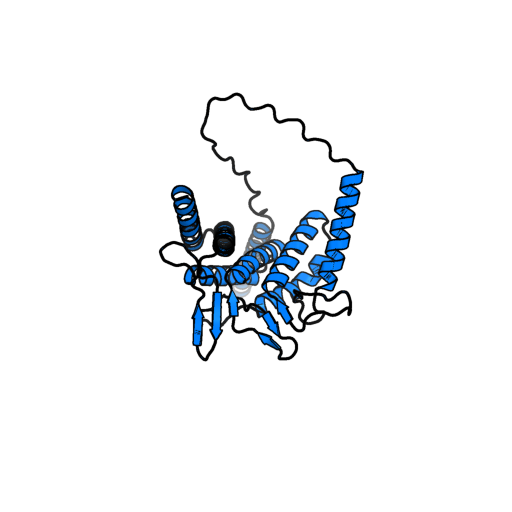N A 1 191 ? -2.229 -8.258 11.966 1.00 98.19 191 GLN A O 1
ATOM 1603 N N . ASP A 1 192 ? -1.361 -9.327 13.746 1.00 98.50 192 ASP A N 1
ATOM 1604 C CA . ASP A 1 192 ? 0.009 -8.795 13.636 1.00 98.50 192 ASP A CA 1
ATOM 1605 C C . ASP A 1 192 ? 0.626 -8.911 12.236 1.00 98.50 192 ASP A C 1
ATOM 1607 O O . ASP A 1 192 ? 1.451 -8.080 11.847 1.00 98.50 192 ASP A O 1
ATOM 1611 N N . LYS A 1 193 ? 0.201 -9.901 11.433 1.00 98.62 193 LYS A N 1
ATOM 1612 C CA . LYS A 1 193 ? 0.678 -10.086 10.051 1.00 98.62 193 LYS A CA 1
ATOM 1613 C C . LYS A 1 193 ? 0.541 -8.810 9.211 1.00 98.62 193 LYS A C 1
ATOM 1615 O O . LYS A 1 193 ? 1.399 -8.539 8.370 1.00 98.62 193 LYS A O 1
ATOM 1620 N N . TYR A 1 194 ? -0.502 -8.014 9.450 1.00 98.88 194 TYR A N 1
ATOM 1621 C CA . TYR A 1 194 ? -0.728 -6.768 8.726 1.00 98.88 194 TYR A CA 1
ATOM 1622 C C . TYR A 1 194 ? 0.198 -5.646 9.207 1.00 98.88 194 TYR A C 1
ATOM 1624 O O . TYR A 1 194 ? 0.813 -4.973 8.378 1.00 98.88 194 TYR A O 1
ATOM 1632 N N . LEU A 1 195 ? 0.386 -5.496 10.522 1.00 98.88 195 LEU A N 1
ATOM 1633 C CA . LEU A 1 195 ? 1.308 -4.506 11.083 1.00 98.88 195 LEU A CA 1
ATOM 1634 C C . LEU A 1 195 ? 2.763 -4.786 10.675 1.00 98.88 195 LEU A C 1
ATOM 1636 O O . LEU A 1 195 ? 3.482 -3.871 10.271 1.00 98.88 195 LEU A O 1
ATOM 1640 N N . GLU A 1 196 ? 3.198 -6.045 10.725 1.00 98.88 196 GLU A N 1
ATOM 1641 C CA . GLU A 1 196 ? 4.553 -6.439 10.321 1.00 98.88 196 GLU A CA 1
ATOM 1642 C C . GLU A 1 196 ? 4.790 -6.254 8.815 1.00 98.88 196 GLU A C 1
ATOM 1644 O O . GLU A 1 196 ? 5.865 -5.810 8.386 1.00 98.88 196 GLU A O 1
ATOM 1649 N N . SER A 1 197 ? 3.766 -6.512 7.997 1.00 98.94 197 SER A N 1
ATOM 1650 C CA . SER A 1 197 ? 3.807 -6.211 6.566 1.00 98.94 197 SER A CA 1
ATOM 1651 C C . SER A 1 197 ? 3.904 -4.703 6.306 1.00 98.94 197 SER A C 1
ATOM 1653 O O . SER A 1 197 ? 4.733 -4.278 5.495 1.00 98.94 197 SER A O 1
ATOM 1655 N N . ALA A 1 198 ? 3.140 -3.882 7.037 1.00 98.94 198 ALA A N 1
ATOM 1656 C CA . ALA A 1 198 ? 3.196 -2.424 6.940 1.00 98.94 198 ALA A CA 1
ATOM 1657 C C . ALA A 1 198 ? 4.574 -1.874 7.352 1.00 98.94 198 ALA A C 1
ATOM 1659 O O . ALA A 1 198 ? 5.130 -1.026 6.653 1.00 98.94 198 ALA A O 1
ATOM 1660 N N . LYS A 1 199 ? 5.175 -2.398 8.430 1.00 98.94 199 LYS A N 1
ATOM 1661 C CA . LYS A 1 199 ? 6.546 -2.051 8.852 1.00 98.94 199 LYS A CA 1
ATOM 1662 C C . LYS A 1 199 ? 7.571 -2.382 7.765 1.00 98.94 199 LYS A C 1
ATOM 1664 O O . LYS A 1 199 ? 8.366 -1.523 7.394 1.00 98.94 199 LYS A O 1
ATOM 1669 N N . SER A 1 200 ? 7.507 -3.588 7.198 1.00 98.88 200 SER A N 1
ATOM 1670 C CA . SER A 1 200 ? 8.415 -4.010 6.120 1.00 98.88 200 SER A CA 1
ATOM 1671 C C . SER A 1 200 ? 8.301 -3.102 4.888 1.00 98.88 200 SER A C 1
ATOM 1673 O O . SER A 1 200 ? 9.302 -2.746 4.267 1.00 98.88 200 SER A O 1
ATOM 1675 N N . ALA A 1 201 ? 7.086 -2.664 4.559 1.00 98.94 201 ALA A N 1
ATOM 1676 C CA . ALA A 1 201 ? 6.847 -1.715 3.480 1.00 98.94 201 ALA A CA 1
ATOM 1677 C C . ALA A 1 201 ? 7.407 -0.320 3.785 1.00 98.94 201 ALA A C 1
ATOM 1679 O O . ALA A 1 201 ? 8.034 0.290 2.920 1.00 98.94 201 ALA A O 1
ATOM 1680 N N . GLY A 1 202 ? 7.226 0.169 5.016 1.00 98.94 202 GLY A N 1
ATOM 1681 C CA . GLY A 1 202 ? 7.812 1.425 5.484 1.00 98.94 202 GLY A CA 1
ATOM 1682 C C . GLY A 1 202 ? 9.336 1.411 5.409 1.00 98.94 202 GLY A C 1
ATOM 1683 O O . GLY A 1 202 ? 9.941 2.368 4.931 1.00 98.94 202 GLY A O 1
ATOM 1684 N N . ASP A 1 203 ? 9.954 0.294 5.788 1.00 98.94 203 ASP A N 1
ATOM 1685 C CA . ASP A 1 203 ? 11.400 0.099 5.679 1.00 98.94 203 ASP A CA 1
ATOM 1686 C C . ASP A 1 203 ? 11.880 0.168 4.234 1.00 98.94 203 ASP A C 1
ATOM 1688 O O . ASP A 1 203 ? 12.862 0.855 3.942 1.00 98.94 203 ASP A O 1
ATOM 1692 N N . TRP A 1 204 ? 11.146 -0.442 3.303 1.00 98.88 204 TRP A N 1
ATOM 1693 C CA . TRP A 1 204 ? 11.444 -0.288 1.887 1.00 98.88 204 TRP A CA 1
ATOM 1694 C C . TRP A 1 204 ? 11.304 1.164 1.405 1.00 98.88 204 TRP A C 1
ATOM 1696 O O . TRP A 1 204 ? 12.186 1.644 0.687 1.00 98.88 204 TRP A O 1
ATOM 1706 N N . LEU A 1 205 ? 10.256 1.893 1.816 1.00 98.88 205 LEU A N 1
ATOM 1707 C CA . LEU A 1 205 ? 10.087 3.311 1.464 1.00 98.88 205 LEU A CA 1
ATOM 1708 C C . LEU A 1 205 ? 11.287 4.158 1.910 1.00 98.88 205 LEU A C 1
ATOM 1710 O O . LEU A 1 205 ? 11.748 5.006 1.144 1.00 98.88 205 LEU A O 1
ATOM 1714 N N . ILE A 1 206 ? 11.843 3.886 3.095 1.00 98.81 206 ILE A N 1
ATOM 1715 C CA . ILE A 1 206 ? 13.059 4.551 3.586 1.00 98.81 206 ILE A CA 1
ATOM 1716 C C . ILE A 1 206 ? 14.248 4.272 2.653 1.00 98.81 206 ILE A C 1
ATOM 1718 O O . ILE A 1 206 ? 15.000 5.190 2.339 1.00 98.81 206 ILE A O 1
ATOM 1722 N N . THR A 1 207 ? 14.399 3.053 2.120 1.00 98.50 207 THR A N 1
ATOM 1723 C CA . THR A 1 207 ? 15.473 2.758 1.141 1.00 98.50 207 THR A CA 1
ATOM 1724 C C . THR A 1 207 ? 15.325 3.509 -0.190 1.00 98.50 207 THR A C 1
ATOM 1726 O O . THR A 1 207 ? 16.295 3.675 -0.938 1.00 98.50 207 THR A O 1
ATOM 1729 N N . MET A 1 208 ? 14.108 3.958 -0.510 1.00 98.56 208 MET A N 1
ATOM 1730 C CA . MET A 1 208 ? 13.800 4.718 -1.723 1.00 98.56 208 MET A CA 1
ATOM 1731 C C . MET A 1 208 ? 14.018 6.224 -1.545 1.00 98.56 208 MET A C 1
ATOM 1733 O O . MET A 1 208 ? 14.119 6.938 -2.550 1.00 98.56 208 MET A O 1
ATOM 1737 N N . GLN A 1 209 ? 14.118 6.697 -0.302 1.00 98.19 209 GLN A N 1
ATOM 1738 C CA . GLN A 1 209 ? 14.405 8.082 0.046 1.00 98.19 209 GLN A CA 1
ATOM 1739 C C . GLN A 1 209 ? 15.879 8.428 -0.219 1.00 98.19 209 GLN A C 1
ATOM 1741 O O . GLN A 1 209 ? 16.799 7.673 0.093 1.00 98.19 209 GLN A O 1
ATOM 1746 N N . ARG A 1 210 ? 16.100 9.583 -0.841 1.00 96.50 210 ARG A N 1
ATOM 1747 C CA . ARG A 1 210 ? 17.413 10.208 -1.032 1.00 96.50 210 ARG A CA 1
ATOM 1748 C C . ARG A 1 210 ? 17.795 11.044 0.193 1.00 96.50 210 ARG A C 1
ATOM 1750 O O . ARG A 1 210 ? 16.971 11.309 1.061 1.00 96.50 210 ARG A O 1
ATOM 1757 N N . GLU A 1 211 ? 19.042 11.497 0.244 1.00 94.25 211 GLU A N 1
ATOM 1758 C CA . GLU A 1 211 ? 19.536 12.342 1.340 1.00 94.25 211 GLU A CA 1
ATOM 1759 C C . GLU A 1 211 ? 18.760 13.659 1.481 1.00 94.25 211 GLU A C 1
ATOM 1761 O O . GLU A 1 211 ? 18.475 14.073 2.600 1.00 94.25 211 GLU A O 1
ATOM 1766 N N . ASP A 1 212 ? 18.331 14.245 0.361 1.00 93.81 212 ASP A N 1
ATOM 1767 C CA . ASP A 1 212 ? 17.506 15.458 0.289 1.00 93.81 212 ASP A CA 1
ATOM 1768 C C . ASP A 1 212 ? 16.014 15.214 0.580 1.00 93.81 212 ASP A C 1
ATOM 1770 O O . ASP A 1 212 ? 15.178 16.069 0.325 1.00 93.81 212 ASP A O 1
ATOM 1774 N N . GLY A 1 213 ? 15.643 14.032 1.078 1.00 95.50 213 GLY A N 1
ATOM 1775 C CA . GLY A 1 213 ? 14.267 13.697 1.445 1.00 95.50 213 GLY A CA 1
ATOM 1776 C C . GLY A 1 213 ? 13.387 13.234 0.283 1.00 95.50 213 GLY A C 1
ATOM 1777 O O . GLY A 1 213 ? 12.411 12.523 0.527 1.00 95.50 213 GLY A O 1
ATOM 1778 N N . VAL A 1 214 ? 13.749 13.524 -0.971 1.00 97.38 214 VAL A N 1
ATOM 1779 C CA . VAL A 1 214 ? 12.989 13.090 -2.155 1.00 97.38 214 VAL A CA 1
ATOM 1780 C C . VAL A 1 214 ? 12.965 11.567 -2.270 1.00 97.38 214 VAL A C 1
ATOM 1782 O O . VAL A 1 214 ? 14.007 10.906 -2.245 1.00 97.38 214 VAL A O 1
ATOM 1785 N N . VAL A 1 215 ? 11.785 10.988 -2.502 1.00 98.12 215 VAL A N 1
ATOM 1786 C CA . VAL A 1 215 ? 11.657 9.554 -2.785 1.00 98.12 215 VAL A CA 1
ATOM 1787 C C . VAL A 1 215 ? 11.783 9.257 -4.277 1.00 98.12 215 VAL A C 1
ATOM 1789 O O . VAL A 1 215 ? 11.191 9.911 -5.139 1.00 98.12 215 VAL A O 1
ATOM 1792 N N . LYS A 1 216 ? 12.543 8.212 -4.611 1.00 98.31 216 LYS A N 1
ATOM 1793 C CA . LYS A 1 216 ? 12.555 7.651 -5.967 1.00 98.31 216 LYS A CA 1
ATOM 1794 C C . LYS A 1 216 ? 11.173 7.040 -6.235 1.00 98.31 216 LYS A C 1
ATOM 1796 O O . LYS A 1 216 ? 10.753 6.179 -5.471 1.00 98.31 216 LYS A O 1
ATOM 1801 N N . PRO A 1 217 ? 10.463 7.407 -7.314 1.00 97.88 217 PRO A N 1
ATOM 1802 C CA . PRO A 1 217 ? 9.053 7.042 -7.480 1.00 97.88 217 PRO A CA 1
ATOM 1803 C C . PRO A 1 217 ? 8.817 5.542 -7.707 1.00 97.88 217 PRO A C 1
ATOM 1805 O O . PRO A 1 217 ? 7.746 5.020 -7.403 1.00 97.88 217 PRO A O 1
ATOM 1808 N N . TYR A 1 218 ? 9.792 4.831 -8.274 1.00 98.50 218 TYR A N 1
ATOM 1809 C CA . TYR A 1 218 ? 9.671 3.402 -8.541 1.00 98.50 218 TYR A CA 1
ATOM 1810 C C . TYR A 1 218 ? 11.028 2.738 -8.756 1.00 98.50 218 TYR A C 1
ATOM 1812 O O . TYR A 1 218 ? 12.022 3.394 -9.085 1.00 98.50 218 TYR A O 1
ATOM 1820 N N . THR A 1 219 ? 11.030 1.411 -8.675 1.00 98.50 219 THR A N 1
ATOM 1821 C CA . THR A 1 219 ? 12.042 0.549 -9.285 1.00 98.50 219 THR A CA 1
ATOM 1822 C C . THR A 1 219 ? 11.357 -0.505 -10.149 1.00 98.50 219 THR A C 1
ATOM 1824 O O . THR A 1 219 ? 10.310 -1.038 -9.784 1.00 98.50 219 THR A O 1
ATOM 1827 N N . ARG A 1 220 ? 11.897 -0.775 -11.336 1.00 98.12 220 ARG A N 1
ATOM 1828 C CA . ARG A 1 220 ? 11.344 -1.769 -12.265 1.00 98.12 220 ARG A CA 1
ATOM 1829 C C . ARG A 1 220 ? 12.444 -2.573 -12.924 1.00 98.12 220 ARG A C 1
ATOM 1831 O O . ARG A 1 220 ? 13.535 -2.053 -13.154 1.00 98.12 220 ARG A O 1
ATOM 1838 N N . TYR A 1 221 ? 12.147 -3.814 -13.262 1.00 97.81 221 TYR A N 1
ATOM 1839 C CA . TYR A 1 221 ? 13.037 -4.646 -14.045 1.00 97.81 221 TYR A CA 1
ATOM 1840 C C . TYR A 1 221 ? 12.847 -4.337 -15.531 1.00 97.81 221 TYR A C 1
ATOM 1842 O O . TYR A 1 221 ? 11.734 -4.377 -16.047 1.00 97.81 221 TYR A O 1
ATOM 1850 N N . SER A 1 222 ? 13.929 -3.973 -16.213 1.00 96.19 222 SER A N 1
ATOM 1851 C CA . SER A 1 222 ? 13.930 -3.629 -17.634 1.00 96.19 222 SER A CA 1
ATOM 1852 C C . SER A 1 222 ? 15.297 -3.954 -18.222 1.00 96.19 222 SER A C 1
ATOM 1854 O O . SER A 1 222 ? 16.318 -3.558 -17.663 1.00 96.19 222 SER A O 1
ATOM 1856 N N . ASN A 1 223 ? 15.328 -4.635 -19.369 1.00 94.81 223 ASN A N 1
ATOM 1857 C CA . ASN A 1 223 ? 16.560 -4.960 -20.102 1.00 94.81 223 ASN A CA 1
ATOM 1858 C C . ASN A 1 223 ? 17.608 -5.667 -19.219 1.00 94.81 223 ASN A C 1
ATOM 1860 O O . ASN A 1 223 ? 18.756 -5.232 -19.128 1.00 94.81 223 ASN A O 1
ATOM 1864 N N . GLY A 1 224 ? 17.190 -6.713 -18.499 1.00 95.88 224 GLY A N 1
ATOM 1865 C CA . GLY A 1 224 ? 18.084 -7.536 -17.677 1.00 95.88 224 GLY A CA 1
ATOM 1866 C C . GLY A 1 224 ? 18.504 -6.923 -16.333 1.00 95.88 224 GLY A C 1
ATOM 1867 O O . GLY A 1 224 ? 19.202 -7.578 -15.561 1.00 95.88 224 GLY A O 1
ATOM 1868 N N . LYS A 1 225 ? 18.084 -5.691 -16.013 1.00 97.06 225 LYS A N 1
ATOM 1869 C CA . LYS A 1 225 ? 18.502 -4.984 -14.793 1.00 97.06 225 LYS A CA 1
ATOM 1870 C C . LYS A 1 225 ? 17.370 -4.214 -14.120 1.00 97.06 225 LYS A C 1
ATOM 1872 O O . LYS A 1 225 ? 16.379 -3.841 -14.740 1.00 97.06 225 LYS A O 1
ATOM 1877 N N . TRP A 1 226 ? 17.549 -3.930 -12.834 1.00 97.44 226 TRP A N 1
ATOM 1878 C CA . TRP A 1 226 ? 16.675 -3.024 -12.091 1.00 97.44 226 TRP A CA 1
ATOM 1879 C C . TRP A 1 226 ? 17.029 -1.568 -12.398 1.00 97.44 226 TRP A C 1
ATOM 1881 O O . TRP A 1 226 ? 18.189 -1.169 -12.299 1.00 97.44 226 TRP A O 1
ATOM 1891 N N . VAL A 1 227 ? 16.023 -0.769 -12.748 1.00 97.56 227 VAL A N 1
ATOM 1892 C CA . VAL A 1 227 ? 16.149 0.669 -12.998 1.00 97.56 227 VAL A CA 1
ATOM 1893 C C . VAL A 1 227 ? 15.248 1.449 -12.052 1.00 97.56 227 VAL A C 1
ATOM 1895 O O . VAL A 1 227 ? 14.100 1.073 -11.819 1.00 97.56 227 VAL A O 1
ATOM 1898 N N . PHE A 1 228 ? 15.767 2.558 -11.531 1.00 97.56 228 PHE A N 1
ATOM 1899 C CA . PHE A 1 228 ? 15.045 3.443 -10.622 1.00 97.56 228 PHE A CA 1
ATOM 1900 C C . PHE A 1 228 ? 14.537 4.674 -11.367 1.00 97.56 228 PHE A C 1
ATOM 1902 O O . PHE A 1 228 ? 15.260 5.260 -12.177 1.00 97.56 228 PHE A O 1
ATOM 1909 N N . GLY A 1 229 ? 13.309 5.090 -11.061 1.00 96.19 229 GLY A N 1
ATOM 1910 C CA . GLY A 1 229 ? 12.818 6.399 -11.466 1.00 96.19 229 GLY A CA 1
ATOM 1911 C C . GLY A 1 229 ? 13.618 7.505 -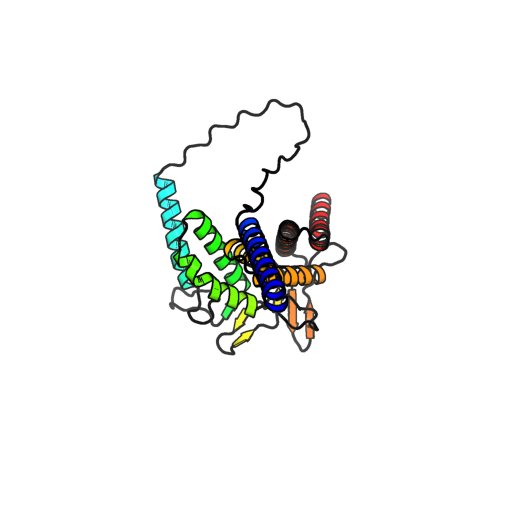10.773 1.00 96.19 229 GLY A C 1
ATOM 1912 O O . GLY A 1 229 ? 13.977 7.374 -9.604 1.00 96.19 229 GLY A O 1
ATOM 1913 N N . LYS A 1 230 ? 13.921 8.582 -11.503 1.00 92.31 230 LYS A N 1
ATOM 1914 C CA . LYS A 1 230 ? 14.725 9.710 -10.993 1.00 92.31 230 LYS A CA 1
ATOM 1915 C C . LYS A 1 230 ? 13.958 11.027 -10.896 1.00 92.31 230 LYS A C 1
ATOM 1917 O O . LYS A 1 230 ? 14.390 11.915 -10.173 1.00 92.31 230 LYS A O 1
ATOM 1922 N N . LYS A 1 231 ? 12.851 11.157 -11.634 1.00 94.94 231 LYS A N 1
ATOM 1923 C CA . LYS A 1 231 ? 12.030 12.369 -11.639 1.00 94.94 231 LYS A CA 1
ATOM 1924 C C . LYS A 1 231 ? 11.276 12.468 -10.314 1.00 94.94 231 LYS A C 1
ATOM 1926 O O . LYS A 1 231 ? 10.564 11.530 -9.956 1.00 94.94 231 LYS A O 1
ATOM 1931 N N . GLU A 1 232 ? 11.447 13.588 -9.622 1.00 94.50 232 GLU A N 1
ATOM 1932 C CA . GLU A 1 232 ? 10.672 13.920 -8.428 1.00 94.50 232 GLU A CA 1
ATOM 1933 C C . GLU A 1 232 ? 9.171 13.924 -8.754 1.00 94.50 232 GLU A C 1
ATOM 1935 O O . GLU A 1 232 ? 8.746 14.329 -9.840 1.00 94.50 232 GLU A O 1
ATOM 1940 N N . SER A 1 233 ? 8.362 13.482 -7.797 1.00 96.12 233 SER A N 1
ATOM 1941 C CA . SER A 1 233 ? 6.911 13.578 -7.850 1.00 96.12 233 SER A CA 1
ATOM 1942 C C . SER A 1 233 ? 6.398 14.037 -6.493 1.00 96.12 233 SER A C 1
ATOM 1944 O O . SER A 1 233 ? 6.558 13.325 -5.503 1.00 96.12 233 SER A O 1
ATOM 1946 N N . LEU A 1 234 ? 5.755 15.208 -6.463 1.00 95.12 234 LEU A N 1
ATOM 1947 C CA . LEU A 1 234 ? 5.121 15.733 -5.251 1.00 95.12 234 LEU A CA 1
ATOM 1948 C C . LEU A 1 234 ? 4.052 14.772 -4.719 1.00 95.12 234 LEU A C 1
ATOM 1950 O O . LEU A 1 234 ? 3.996 14.534 -3.519 1.00 95.12 234 LEU A O 1
ATOM 1954 N N . LEU A 1 235 ? 3.284 14.141 -5.616 1.00 96.25 235 LEU A N 1
ATOM 1955 C CA . LEU A 1 235 ? 2.301 13.120 -5.253 1.00 96.25 235 LEU A CA 1
ATOM 1956 C C . LEU A 1 235 ? 2.947 11.953 -4.493 1.00 96.25 235 LEU A C 1
ATOM 1958 O O . LEU A 1 235 ? 2.499 11.611 -3.403 1.00 96.25 235 LEU A O 1
ATOM 1962 N N . TYR A 1 236 ? 4.010 11.353 -5.040 1.00 98.00 236 TYR A N 1
ATOM 1963 C CA . TYR A 1 236 ? 4.660 10.213 -4.387 1.00 98.00 236 TYR A CA 1
ATOM 1964 C C . TYR A 1 236 ? 5.380 10.605 -3.095 1.00 98.00 236 TYR A C 1
ATOM 1966 O O . TYR A 1 236 ? 5.321 9.851 -2.128 1.00 98.00 236 TYR A O 1
ATOM 1974 N N . ASN A 1 237 ? 6.010 11.783 -3.050 1.00 98.00 237 ASN A N 1
ATOM 1975 C CA . ASN A 1 237 ? 6.567 12.327 -1.812 1.00 98.00 237 ASN A CA 1
ATOM 1976 C C . ASN A 1 237 ? 5.467 12.471 -0.744 1.00 98.00 237 ASN A C 1
ATOM 1978 O O . ASN A 1 237 ? 5.634 11.969 0.363 1.00 98.00 237 ASN A O 1
ATOM 1982 N N . GLY A 1 238 ? 4.317 13.061 -1.087 1.00 98.31 238 GLY A N 1
ATOM 1983 C CA . GLY A 1 238 ? 3.195 13.249 -0.164 1.00 98.31 238 GLY A CA 1
ATOM 1984 C C . GLY A 1 238 ? 2.609 11.928 0.338 1.00 98.31 238 GLY A C 1
ATOM 1985 O O . GLY A 1 238 ? 2.411 11.757 1.536 1.00 98.31 238 GLY A O 1
ATOM 1986 N N . GLN A 1 239 ? 2.421 10.948 -0.550 1.00 98.44 239 GLN A N 1
ATOM 1987 C CA . GLN A 1 239 ? 1.962 9.611 -0.161 1.00 98.44 239 GLN A CA 1
ATOM 1988 C C . GLN A 1 239 ? 2.934 8.928 0.812 1.00 98.44 239 GLN A C 1
ATOM 1990 O O . GLN A 1 239 ? 2.503 8.372 1.823 1.00 98.44 239 GLN A O 1
ATOM 1995 N N . CYS A 1 240 ? 4.241 8.992 0.541 1.00 98.75 240 CYS A N 1
ATOM 1996 C CA . CYS A 1 240 ? 5.259 8.434 1.431 1.00 98.75 240 CYS A CA 1
ATOM 1997 C C . CYS A 1 240 ? 5.323 9.167 2.773 1.00 98.75 240 CYS A C 1
ATOM 1999 O O . CYS A 1 240 ? 5.417 8.506 3.804 1.00 98.75 240 CYS A O 1
ATOM 2001 N N . LEU A 1 241 ? 5.231 10.501 2.771 1.00 98.75 241 LEU A N 1
ATOM 2002 C CA . LEU A 1 241 ? 5.147 11.318 3.982 1.00 98.75 241 LEU A CA 1
ATOM 2003 C C . LEU A 1 241 ? 3.986 10.841 4.860 1.00 98.75 241 LEU A C 1
ATOM 2005 O O . LEU A 1 241 ? 4.198 10.476 6.012 1.00 98.75 241 LEU A O 1
ATOM 2009 N N . SER A 1 242 ? 2.776 10.760 4.304 1.00 98.75 242 SER A N 1
ATOM 2010 C CA . SER A 1 242 ? 1.596 10.299 5.038 1.00 98.75 242 SER A CA 1
ATOM 2011 C C . SER A 1 242 ? 1.730 8.853 5.532 1.00 98.75 242 SER A C 1
ATOM 2013 O O . SER A 1 242 ? 1.352 8.568 6.668 1.00 98.75 242 SER A O 1
ATOM 2015 N N . ALA A 1 243 ? 2.291 7.944 4.725 1.00 98.88 243 ALA A N 1
ATOM 2016 C CA . ALA A 1 243 ? 2.487 6.542 5.111 1.00 98.88 243 ALA A CA 1
ATOM 2017 C C . ALA A 1 243 ? 3.448 6.397 6.291 1.00 98.88 243 ALA A C 1
ATOM 2019 O O . ALA A 1 243 ? 3.144 5.709 7.265 1.00 98.88 243 ALA A O 1
ATOM 2020 N N . LEU A 1 244 ? 4.595 7.071 6.214 1.00 98.94 244 LEU A N 1
ATOM 2021 C CA . LEU A 1 244 ? 5.619 7.047 7.253 1.00 98.94 244 LEU A CA 1
ATOM 2022 C C . LEU A 1 244 ? 5.119 7.724 8.535 1.00 98.94 244 LEU A C 1
ATOM 2024 O O . LEU A 1 244 ? 5.334 7.189 9.620 1.00 98.94 244 LEU A O 1
ATOM 2028 N N . SER A 1 245 ? 4.373 8.827 8.428 1.00 98.88 245 SER A N 1
ATOM 2029 C CA . SER A 1 245 ? 3.731 9.473 9.580 1.00 98.88 245 SER A CA 1
ATOM 2030 C C . SER A 1 245 ? 2.702 8.565 10.260 1.00 98.88 245 SER A C 1
ATOM 2032 O O . SER A 1 245 ? 2.705 8.448 11.484 1.00 98.88 245 SER A O 1
ATOM 2034 N N . LYS A 1 246 ? 1.853 7.868 9.491 1.00 98.69 246 LYS A N 1
ATOM 2035 C CA . LYS A 1 246 ? 0.887 6.898 10.038 1.00 98.69 246 LYS A CA 1
ATOM 2036 C C . LYS A 1 246 ? 1.586 5.712 10.706 1.00 98.69 246 LYS A C 1
ATOM 2038 O O . LYS A 1 246 ? 1.211 5.339 11.814 1.00 98.69 246 LYS A O 1
ATOM 2043 N N . LEU A 1 247 ? 2.641 5.172 10.092 1.00 98.56 247 LEU A N 1
ATOM 2044 C CA . LEU A 1 247 ? 3.460 4.115 10.695 1.00 98.56 247 LEU A CA 1
ATOM 2045 C C . LEU A 1 247 ? 4.135 4.568 11.985 1.00 98.56 247 LEU A C 1
ATOM 2047 O O . LEU A 1 247 ? 4.136 3.824 12.965 1.00 98.56 247 LEU A O 1
ATOM 2051 N N . TYR A 1 248 ? 4.699 5.776 12.008 1.00 98.88 248 TYR A N 1
ATOM 2052 C CA . TYR A 1 248 ? 5.232 6.345 13.238 1.00 98.88 248 TYR A CA 1
ATOM 2053 C C . TYR A 1 248 ? 4.138 6.452 14.295 1.00 98.88 248 TYR A C 1
ATOM 2055 O O . TYR A 1 248 ? 4.353 6.024 15.421 1.00 98.88 248 TYR A O 1
ATOM 2063 N N . ASN A 1 249 ? 2.948 6.940 13.943 1.00 98.50 249 ASN A N 1
ATOM 2064 C CA . ASN A 1 249 ? 1.866 7.040 14.910 1.00 98.50 249 ASN A CA 1
ATOM 2065 C C . ASN A 1 249 ? 1.475 5.675 15.500 1.00 98.50 249 ASN A C 1
ATOM 2067 O O . ASN A 1 249 ? 1.333 5.575 16.718 1.00 98.50 249 ASN A O 1
ATOM 2071 N N . ALA A 1 250 ? 1.361 4.647 14.655 1.00 98.00 250 ALA A N 1
ATOM 2072 C CA . ALA A 1 250 ? 0.965 3.296 15.049 1.00 98.00 250 ALA A CA 1
ATOM 2073 C C . ALA A 1 250 ? 2.049 2.532 15.832 1.00 98.00 250 ALA A C 1
ATOM 2075 O O . ALA A 1 250 ? 1.729 1.650 16.619 1.00 98.00 250 ALA A O 1
ATOM 2076 N N . THR A 1 251 ? 3.334 2.837 15.615 1.00 98.25 251 THR A N 1
ATOM 2077 C CA . THR A 1 251 ? 4.450 2.031 16.159 1.00 98.25 251 THR A CA 1
ATOM 2078 C C . THR A 1 251 ? 5.362 2.776 17.127 1.00 98.25 251 THR A C 1
ATOM 2080 O O . THR A 1 251 ? 6.133 2.147 17.846 1.00 98.25 251 THR A O 1
ATOM 2083 N N . LYS A 1 252 ? 5.339 4.110 17.094 1.00 98.31 252 LYS A N 1
ATOM 2084 C CA . LYS A 1 252 ? 6.287 5.022 17.751 1.00 98.31 252 LYS A CA 1
ATOM 2085 C C . LYS A 1 252 ? 7.762 4.761 17.402 1.00 98.31 252 LYS A C 1
ATOM 2087 O O . LYS A 1 252 ? 8.662 5.223 18.096 1.00 98.31 252 LYS A O 1
ATOM 2092 N N . ILE A 1 253 ? 8.044 4.056 16.299 1.00 98.62 253 ILE A N 1
ATOM 2093 C CA . ILE A 1 253 ? 9.418 3.772 15.870 1.00 98.62 253 ILE A CA 1
ATOM 2094 C C . ILE A 1 253 ? 10.009 4.999 15.165 1.00 98.62 253 ILE A C 1
ATOM 2096 O O . ILE A 1 253 ? 9.580 5.386 14.075 1.00 98.62 253 ILE A O 1
ATOM 2100 N N . GLN A 1 254 ? 11.063 5.560 15.759 1.00 98.69 254 GLN A N 1
ATOM 2101 C CA . GLN A 1 254 ? 11.634 6.854 15.375 1.00 98.69 254 GLN A CA 1
ATOM 2102 C C . GLN A 1 254 ? 12.087 6.956 13.910 1.00 98.69 254 GLN A C 1
ATOM 2104 O O . GLN A 1 254 ? 11.971 8.020 13.307 1.00 98.69 254 GLN A O 1
ATOM 2109 N N . LYS A 1 255 ? 12.563 5.861 13.297 1.00 98.75 255 LYS A N 1
ATOM 2110 C CA . LYS A 1 255 ? 13.037 5.881 11.899 1.00 98.75 255 LYS A CA 1
ATOM 2111 C C . LYS A 1 255 ? 11.960 6.352 10.913 1.00 98.75 255 LYS A C 1
ATOM 2113 O O . LYS A 1 255 ? 12.289 7.030 9.943 1.00 98.75 255 LYS A O 1
ATOM 2118 N N . TYR A 1 256 ? 10.687 6.039 11.175 1.00 98.88 256 TYR A N 1
ATOM 2119 C CA . TYR A 1 256 ? 9.580 6.471 10.323 1.00 98.88 256 TYR A CA 1
ATOM 2120 C C . TYR A 1 256 ? 9.313 7.971 10.468 1.00 98.88 256 TYR A C 1
ATOM 2122 O O . TYR A 1 256 ? 9.153 8.646 9.455 1.00 98.88 256 TYR A O 1
ATOM 2130 N N . TYR A 1 257 ? 9.362 8.506 11.696 1.00 98.81 257 TYR A N 1
ATOM 2131 C CA . TYR A 1 257 ? 9.284 9.950 11.937 1.00 98.81 257 TYR A CA 1
ATOM 2132 C C . TYR A 1 257 ? 10.416 10.684 11.218 1.00 98.81 257 TYR A C 1
ATOM 2134 O O . TYR A 1 257 ? 10.165 11.603 10.447 1.00 98.81 257 TYR A O 1
ATOM 2142 N N . SER A 1 258 ? 11.664 10.246 11.407 1.00 98.69 258 SER A N 1
ATOM 2143 C CA . SER A 1 258 ? 12.824 10.898 10.793 1.00 98.69 258 SER A CA 1
ATOM 2144 C C . SER A 1 258 ? 12.763 10.884 9.263 1.00 98.69 258 SER A C 1
ATOM 2146 O O . SER A 1 258 ? 13.159 11.854 8.621 1.00 98.69 258 SER A O 1
ATOM 2148 N N . ALA A 1 259 ? 12.262 9.803 8.661 1.00 98.69 259 ALA A N 1
ATOM 2149 C CA . ALA A 1 259 ? 12.084 9.727 7.216 1.00 98.69 259 ALA A CA 1
ATOM 2150 C C . ALA A 1 259 ? 10.937 10.624 6.716 1.00 98.69 259 ALA A C 1
ATOM 2152 O O . ALA A 1 259 ? 11.098 11.302 5.701 1.00 98.69 259 ALA A O 1
ATOM 2153 N N . ALA A 1 260 ? 9.812 10.675 7.435 1.00 98.81 260 ALA A N 1
ATOM 2154 C CA . ALA A 1 260 ? 8.710 11.593 7.150 1.00 98.81 260 ALA A CA 1
ATOM 2155 C C . ALA A 1 260 ? 9.167 13.062 7.242 1.00 98.81 260 ALA A C 1
ATOM 2157 O O . ALA A 1 260 ? 8.947 13.841 6.316 1.00 98.81 260 ALA A O 1
ATOM 2158 N N . GLU A 1 261 ? 9.889 13.421 8.304 1.00 98.56 261 GLU A N 1
ATOM 2159 C CA . GLU A 1 261 ? 10.399 14.775 8.537 1.00 98.56 261 GLU A CA 1
ATOM 2160 C C . GLU A 1 261 ? 11.294 15.265 7.389 1.00 98.56 261 GLU A C 1
ATOM 2162 O O . GLU A 1 261 ? 11.174 16.411 6.962 1.00 98.56 261 GLU A O 1
ATOM 2167 N N . LYS A 1 262 ? 12.147 14.399 6.827 1.00 98.44 262 LYS A N 1
ATOM 2168 C CA . LYS A 1 262 ? 12.973 14.752 5.660 1.00 98.44 262 LYS A CA 1
ATOM 2169 C C . LYS A 1 262 ? 12.135 15.141 4.440 1.00 98.44 262 LYS A C 1
ATOM 2171 O O . LYS A 1 262 ? 12.489 16.090 3.747 1.00 98.44 262 LYS A O 1
ATOM 2176 N N . ILE A 1 263 ? 11.026 14.442 4.181 1.00 98.38 263 ILE A N 1
ATOM 2177 C CA . ILE A 1 263 ? 10.117 14.791 3.075 1.00 98.38 263 ILE A CA 1
ATOM 2178 C C . ILE A 1 263 ? 9.432 16.130 3.362 1.00 98.38 263 ILE A C 1
ATOM 2180 O O . ILE A 1 263 ? 9.347 16.976 2.474 1.00 98.38 263 ILE A O 1
ATOM 2184 N N . ALA A 1 264 ? 8.972 16.339 4.599 1.00 98.19 264 ALA A N 1
ATOM 2185 C CA . ALA A 1 264 ? 8.324 17.583 5.004 1.00 98.19 264 ALA A CA 1
ATOM 2186 C C . ALA A 1 264 ? 9.266 18.793 4.872 1.00 98.19 264 ALA A C 1
ATOM 2188 O O . ALA A 1 264 ? 8.871 19.815 4.318 1.00 98.19 264 ALA A O 1
ATOM 2189 N N . LYS A 1 265 ? 10.530 18.655 5.294 1.00 97.69 265 LYS A N 1
ATOM 2190 C CA . LYS A 1 265 ? 11.569 19.684 5.123 1.00 97.69 265 LYS A CA 1
ATOM 2191 C C . LYS A 1 265 ? 11.827 20.003 3.649 1.00 97.69 265 LYS A C 1
ATOM 2193 O O . LYS A 1 265 ? 11.910 21.173 3.295 1.00 97.69 265 LYS A O 1
ATOM 2198 N N . HIS A 1 266 ? 11.882 18.988 2.782 1.00 96.38 266 HIS A N 1
ATOM 2199 C CA . HIS A 1 266 ? 12.000 19.193 1.331 1.00 96.38 266 HIS A CA 1
ATOM 2200 C C . HIS A 1 266 ? 10.813 19.980 0.755 1.00 96.38 266 HIS A C 1
ATOM 2202 O O . HIS A 1 266 ? 11.001 20.870 -0.070 1.00 96.38 266 HIS A O 1
ATOM 2208 N N . PHE A 1 267 ? 9.586 19.687 1.199 1.00 96.12 267 PHE A N 1
ATOM 2209 C CA . PHE A 1 267 ? 8.405 20.458 0.795 1.00 96.12 267 PHE A CA 1
ATOM 2210 C C . PHE A 1 267 ? 8.441 21.906 1.285 1.00 96.12 267 PHE A C 1
ATOM 2212 O O . PHE A 1 267 ? 8.110 22.792 0.502 1.00 96.12 267 PHE A O 1
ATOM 2219 N N . ALA A 1 268 ? 8.860 22.142 2.531 1.00 95.31 268 ALA A N 1
ATOM 2220 C CA . ALA A 1 268 ? 8.993 23.487 3.084 1.00 95.31 268 ALA A CA 1
ATOM 2221 C C . ALA A 1 268 ? 10.007 24.322 2.288 1.00 95.31 268 ALA A C 1
ATOM 2223 O O . ALA A 1 268 ? 9.653 25.388 1.798 1.00 95.31 268 ALA A O 1
ATOM 2224 N N . GLN A 1 269 ? 11.208 23.783 2.044 1.00 94.06 269 GLN A N 1
ATOM 2225 C CA . GLN A 1 269 ? 12.232 24.467 1.247 1.00 94.06 269 GLN A CA 1
ATOM 2226 C C . GLN A 1 269 ? 11.713 24.834 -0.148 1.00 94.06 269 GLN A C 1
ATOM 2228 O O . GLN A 1 269 ? 11.879 25.951 -0.618 1.00 94.06 269 GLN A O 1
ATOM 2233 N N . LYS A 1 270 ? 11.021 23.900 -0.807 1.00 90.12 270 LYS A N 1
ATOM 2234 C CA . LYS A 1 270 ? 10.483 24.125 -2.151 1.00 90.12 270 LYS A CA 1
ATOM 2235 C C . LYS A 1 270 ? 9.391 25.194 -2.202 1.00 90.12 270 LYS A C 1
ATOM 2237 O O . LYS A 1 270 ? 9.200 25.789 -3.256 1.00 90.12 270 LYS A O 1
ATOM 2242 N N . TYR A 1 271 ? 8.647 25.381 -1.113 1.00 88.19 271 TYR A N 1
ATOM 2243 C CA . TYR A 1 271 ? 7.678 26.467 -0.989 1.00 88.19 271 TYR A CA 1
ATOM 2244 C C . TYR A 1 271 ? 8.376 27.813 -0.771 1.00 88.19 271 TYR A C 1
ATOM 2246 O O . TYR A 1 271 ? 7.968 28.800 -1.364 1.00 88.19 271 TYR A O 1
ATOM 2254 N N . GLU A 1 272 ? 9.433 27.846 0.042 1.00 89.00 272 GLU A N 1
ATOM 2255 C CA . GLU A 1 272 ? 10.234 29.057 0.276 1.00 89.00 272 GLU A CA 1
ATOM 2256 C C . GLU A 1 272 ? 10.975 29.532 -0.985 1.00 89.00 272 GLU A C 1
ATOM 2258 O O . GLU A 1 272 ? 11.180 30.730 -1.161 1.00 89.00 272 GLU A O 1
ATOM 2263 N N . ASP A 1 273 ? 11.342 28.604 -1.873 1.00 87.62 273 ASP A N 1
ATOM 2264 C CA . ASP A 1 273 ? 12.042 28.892 -3.130 1.00 87.62 273 ASP A CA 1
ATOM 2265 C C . ASP A 1 273 ? 11.111 29.320 -4.296 1.00 87.62 273 ASP A C 1
ATOM 2267 O O . ASP A 1 273 ? 11.613 29.607 -5.388 1.00 87.62 273 ASP A O 1
ATOM 2271 N N . ALA A 1 274 ? 9.781 29.297 -4.117 1.00 78.88 274 ALA A N 1
ATOM 2272 C CA . ALA A 1 274 ? 8.773 29.521 -5.169 1.00 78.88 274 ALA A CA 1
ATOM 2273 C C . ALA A 1 274 ? 8.259 30.969 -5.226 1.00 78.88 274 ALA A C 1
ATOM 2275 O O . ALA A 1 274 ? 8.071 31.457 -6.367 1.00 78.88 274 ALA A O 1
#

Secondary structure (DSSP, 8-state):
--HHHHHHHHHHHHHHHHHHHHHHHHHHHHS------------------PPP-PPPPPPPHHHHHHHHHHHHHHHHHHHHTB-TTT--BBS-EETTTTEE-SEEEHHHHHHHHHHHHHHHHHH--HHHHHHHHHHHHHHHHTB---TTSTTTTPBBSEEETTTTEEPSEEEHHHHHHHHHHHHHHHHHH--HHHHHHHHHHHHHHHHHB-TTSPBP-EEEEETTEEEE--S--HHHHHHHHHHHHHHHHHH--HHHHHHHHHHHHHHHHHHHT-

Sequence (274 aa):
MDIKIKNLYLYIFLALFVIAFLFILGWVNYQPWPAFEPFTASLITADSESPEIPETPEVPETFKDLVQEKIEQGKEFLYRMEHPEEHGFYKRYDAINDTFEGRLHTVYSASIIYTFLYIYDYDQDEEILKHLSGWGDFLLSMQDKDKNSKRYGAFSYSYFLNSKEKEKKYVVGTSALSIFTLLRLYEITGQDKYLESAKSAGDWLITMQREDGVVKPYTRYSNGKWVFGKKESLLYNGQCLSALSKLYNATKIQKYYSAAEKIAKHFAQKYEDA

InterPro domains:
  IPR005198 Glycoside hydrolase, family 76 [PF03663] (183-269)
  IPR008928 Six-hairpin glycosidase superfamily [SSF48208] (91-270)

pLDDT: mean 87.78, std 18.48, range [31.53, 98.94]

Radius of gyration: 24.18 Å; chains: 1; bounding box: 52×76×76 Å